Protein AF-A0A822BQU8-F1 (afdb_monomer)

Solvent-accessible surface area (backbone atoms only — not comparable to full-atom values): 13473 Å² total; per-residue (Å²): 109,63,62,55,40,41,50,34,53,50,46,46,37,58,70,79,43,44,83,54,56,36,72,43,77,54,95,92,43,79,42,63,48,21,32,39,31,40,60,54,36,53,53,53,41,74,72,36,85,85,46,84,43,67,66,59,39,37,19,29,51,27,34,34,38,76,72,55,33,25,42,37,77,83,69,83,54,77,70,50,81,36,100,43,52,28,31,52,64,76,40,84,87,48,83,87,72,79,72,52,73,66,57,44,54,56,28,58,72,44,42,63,62,38,50,54,53,32,63,68,46,4,60,61,37,38,42,56,60,54,39,70,47,57,66,90,73,56,50,72,68,50,35,51,54,40,31,63,52,49,68,72,36,66,70,46,60,90,54,51,70,68,56,44,52,58,42,39,64,66,65,79,69,86,85,76,97,56,88,88,70,78,90,77,54,68,65,38,78,29,85,57,70,48,70,34,84,72,64,71,49,77,39,61,35,91,98,68,46,76,78,48,73,47,41,60,51,36,67,48,53,55,67,16,53,77,67,76,31,51,27,88,86

pLDDT: mean 91.02, std 6.63, range [56.44, 98.0]

Radius of gyration: 21.51 Å; Cα contacts (8 Å, |Δi|>4): 318; chains: 1; bounding box: 55×40×56 Å

Foldseek 3Di:
DLLVLLVLLVLLCCVPPVVQQAWDADPNDIDHRKGFLQVQLVVLVVLDVVQPDSLLSLLLVLLSDVVVQKAFSVNPDRRDNGRTIMHGPPRRPDDPDNDDPVSSVVSSVCNVVSSVVSSVCSLVSLLLVLLVDDLVPHDPVSLVSQLVVLCVQPQCVPPDSVVSSVCSSVDHDDDDPDPPDDPDDFQAFLDDKDAAQADKDFDQDPPPGTPDIDGHSDIDSPVNVVVRHTHHD

Structure (mmCIF, N/CA/C/O backbone):
data_AF-A0A822BQU8-F1
#
_entry.id   AF-A0A822BQU8-F1
#
loop_
_atom_site.group_PDB
_atom_site.id
_atom_site.type_symbol
_atom_site.label_atom_id
_atom_site.label_alt_id
_atom_site.label_comp_id
_atom_site.label_asym_id
_atom_site.label_entity_id
_atom_site.label_seq_id
_atom_site.pdbx_PDB_ins_code
_atom_site.Cartn_x
_atom_site.Cartn_y
_atom_site.Cartn_z
_atom_site.occupancy
_atom_site.B_iso_or_equiv
_atom_site.auth_seq_id
_atom_site.auth_comp_id
_atom_site.auth_asym_id
_atom_site.auth_atom_id
_atom_site.pdbx_PDB_model_num
ATOM 1 N N . ARG A 1 1 ? -0.985 12.976 -5.223 1.00 81.94 1 ARG A N 1
ATOM 2 C CA . ARG A 1 1 ? 0.348 12.780 -4.598 1.00 81.94 1 ARG A CA 1
ATOM 3 C C . ARG A 1 1 ? 1.036 11.536 -5.157 1.00 81.94 1 ARG A C 1
ATOM 5 O O . ARG A 1 1 ? 2.075 11.699 -5.770 1.00 81.94 1 ARG A O 1
ATOM 12 N N . ILE A 1 2 ? 0.435 10.344 -5.074 1.00 92.31 2 ILE A N 1
ATOM 13 C CA . ILE A 1 2 ? 1.055 9.100 -5.584 1.00 92.31 2 ILE A CA 1
ATOM 14 C C . ILE A 1 2 ? 1.234 9.079 -7.111 1.00 92.31 2 ILE A C 1
ATOM 16 O O . ILE A 1 2 ? 2.295 8.710 -7.595 1.00 92.31 2 ILE A O 1
ATOM 20 N N . GLN A 1 3 ? 0.269 9.592 -7.877 1.00 93.06 3 GLN A N 1
ATOM 21 C CA . GLN A 1 3 ? 0.421 9.738 -9.335 1.00 93.06 3 GLN A CA 1
ATOM 22 C C . GLN A 1 3 ? 1.580 10.675 -9.729 1.00 93.06 3 GLN A C 1
ATOM 24 O O . GLN A 1 3 ? 2.310 10.413 -10.679 1.00 93.06 3 GLN A O 1
ATOM 29 N N . HIS A 1 4 ? 1.803 11.739 -8.949 1.00 94.31 4 HIS A N 1
ATOM 30 C CA . HIS A 1 4 ? 2.949 12.636 -9.136 1.00 94.31 4 HIS A CA 1
ATOM 31 C C . HIS A 1 4 ? 4.272 11.939 -8.802 1.00 94.31 4 HIS A C 1
ATOM 33 O O . HIS A 1 4 ? 5.230 12.041 -9.558 1.00 94.31 4 HIS A O 1
ATOM 39 N N . ALA A 1 5 ? 4.305 11.167 -7.711 1.00 95.75 5 ALA A N 1
ATOM 40 C CA . ALA A 1 5 ? 5.458 10.342 -7.361 1.00 95.75 5 ALA A CA 1
ATOM 41 C C . ALA A 1 5 ? 5.819 9.364 -8.492 1.00 95.75 5 ALA A C 1
ATOM 43 O O . ALA A 1 5 ? 6.984 9.266 -8.870 1.00 95.75 5 ALA A O 1
ATOM 44 N N . ALA A 1 6 ? 4.824 8.697 -9.083 1.00 95.50 6 ALA A N 1
ATOM 45 C CA . ALA A 1 6 ? 5.031 7.812 -10.225 1.00 95.50 6 ALA A CA 1
ATOM 46 C C . ALA A 1 6 ? 5.610 8.545 -11.439 1.00 95.50 6 ALA A C 1
ATOM 48 O O . ALA A 1 6 ? 6.539 8.037 -12.061 1.00 95.50 6 ALA A O 1
ATOM 49 N N . TYR A 1 7 ? 5.098 9.739 -11.750 1.00 94.81 7 TYR A N 1
ATOM 50 C CA . TYR A 1 7 ? 5.626 10.574 -12.828 1.00 94.81 7 TYR A CA 1
ATOM 51 C C . TYR A 1 7 ? 7.106 10.916 -12.611 1.00 94.81 7 TYR A C 1
ATOM 53 O O . TYR A 1 7 ? 7.922 10.663 -13.497 1.00 94.81 7 TYR A O 1
ATOM 61 N N . VAL A 1 8 ? 7.465 11.406 -11.419 1.00 96.44 8 VAL A N 1
ATOM 62 C CA . VAL A 1 8 ? 8.854 11.745 -11.067 1.00 96.44 8 VAL A CA 1
ATOM 63 C C . VAL A 1 8 ? 9.762 10.520 -11.182 1.00 96.44 8 VAL A C 1
ATOM 65 O O . VAL A 1 8 ? 10.777 10.573 -11.876 1.00 96.44 8 VAL A O 1
ATOM 68 N N . LEU A 1 9 ? 9.376 9.388 -10.580 1.00 96.19 9 LEU A N 1
ATOM 69 C CA . LEU A 1 9 ? 10.157 8.148 -10.649 1.00 96.19 9 LEU A CA 1
ATOM 70 C C . LEU A 1 9 ? 10.326 7.665 -12.090 1.00 96.19 9 LEU A C 1
ATOM 72 O O . LEU A 1 9 ? 11.439 7.342 -12.498 1.00 96.19 9 LEU A O 1
ATOM 76 N N . ARG A 1 10 ? 9.249 7.648 -12.881 1.00 95.12 10 ARG A N 1
ATOM 77 C CA . ARG A 1 10 ? 9.286 7.238 -14.289 1.00 95.12 10 ARG A CA 1
ATOM 78 C C . ARG A 1 10 ? 10.233 8.120 -15.101 1.00 95.12 10 ARG A C 1
ATOM 80 O O . ARG A 1 10 ? 11.044 7.595 -15.861 1.00 95.12 10 ARG A O 1
ATOM 87 N N . THR A 1 11 ? 10.156 9.438 -14.933 1.00 94.38 11 THR A N 1
ATOM 88 C CA . THR A 1 11 ? 11.035 10.401 -15.611 1.00 94.38 11 THR A CA 1
ATOM 89 C C . THR A 1 11 ? 12.498 10.191 -15.224 1.00 94.38 11 THR A C 1
ATOM 91 O O . THR A 1 11 ? 13.359 10.104 -16.103 1.00 94.38 11 THR A O 1
ATOM 94 N N . CYS A 1 12 ? 12.790 10.015 -13.932 1.00 95.38 12 CYS A N 1
ATOM 95 C CA . CYS A 1 12 ? 14.144 9.726 -13.461 1.00 95.38 12 CYS A CA 1
ATOM 96 C C . CYS A 1 12 ? 14.671 8.378 -13.976 1.00 95.38 12 CYS A C 1
ATOM 98 O O . CYS A 1 12 ? 15.837 8.302 -14.357 1.00 95.38 12 CYS A O 1
ATOM 100 N N . ILE A 1 13 ? 13.838 7.334 -14.048 1.00 95.19 13 ILE A N 1
ATOM 101 C CA . ILE A 1 13 ? 14.225 6.035 -14.623 1.00 95.19 13 ILE A CA 1
ATOM 102 C C . ILE A 1 13 ? 14.541 6.184 -16.114 1.00 95.19 13 ILE A C 1
ATOM 104 O O . ILE A 1 13 ? 15.595 5.733 -16.551 1.00 95.19 13 ILE A O 1
ATOM 108 N N . LEU A 1 14 ? 13.685 6.851 -16.895 1.00 92.69 14 LEU A N 1
ATOM 109 C CA . LEU A 1 14 ? 13.931 7.076 -18.327 1.00 92.69 14 LEU A CA 1
ATOM 110 C C . LEU A 1 14 ? 15.200 7.897 -18.596 1.00 92.69 14 LEU A C 1
ATOM 112 O O . LEU A 1 14 ? 15.832 7.710 -19.633 1.00 92.69 14 LEU A O 1
ATOM 116 N N . SER A 1 15 ? 15.568 8.799 -17.684 1.00 92.00 15 SER A N 1
ATOM 117 C CA . SER A 1 15 ? 16.781 9.614 -17.796 1.00 92.00 15 SER A CA 1
ATOM 118 C C . SER A 1 15 ? 18.043 8.854 -17.364 1.00 92.00 15 SER A C 1
ATOM 120 O O . SER A 1 15 ? 19.004 8.770 -18.128 1.00 92.00 15 SER A O 1
ATOM 122 N N . LYS A 1 16 ? 18.038 8.259 -16.163 1.00 92.62 16 LYS A N 1
ATOM 123 C CA . LYS A 1 16 ? 19.230 7.671 -15.524 1.00 92.62 16 LYS A CA 1
ATOM 124 C C . LYS A 1 16 ? 19.449 6.194 -15.848 1.00 92.62 16 LYS A C 1
ATOM 126 O O . LYS A 1 16 ? 20.576 5.712 -15.780 1.00 92.62 16 LYS A O 1
ATOM 131 N N . ALA A 1 17 ? 18.382 5.459 -16.150 1.00 94.06 17 ALA A N 1
ATOM 132 C CA . ALA A 1 17 ? 18.414 4.015 -16.373 1.00 94.06 17 ALA A CA 1
ATOM 133 C C . ALA A 1 17 ? 17.428 3.577 -17.480 1.00 94.06 17 ALA A C 1
ATOM 135 O O . ALA A 1 17 ? 16.571 2.717 -17.244 1.00 94.06 17 ALA A O 1
ATOM 136 N N . PRO A 1 18 ? 17.539 4.127 -18.708 1.00 91.06 18 PRO A N 1
ATOM 137 C CA . PRO A 1 18 ? 16.591 3.866 -19.794 1.00 91.06 18 PRO A CA 1
ATOM 138 C C . PRO A 1 18 ? 16.458 2.376 -20.139 1.00 91.06 18 PRO A C 1
ATOM 140 O O . PRO A 1 18 ? 15.397 1.932 -20.565 1.00 91.06 18 PRO A O 1
ATOM 143 N N . GLN A 1 19 ? 17.498 1.573 -19.898 1.00 91.50 19 GLN A N 1
ATOM 144 C CA . GLN A 1 19 ? 17.494 0.126 -20.125 1.00 91.50 19 GLN A CA 1
ATOM 145 C C . GLN A 1 19 ? 16.475 -0.649 -19.270 1.00 91.50 19 GLN A C 1
ATOM 147 O O . GLN A 1 19 ? 16.149 -1.792 -19.602 1.00 91.50 19 GLN A O 1
ATOM 152 N N . MET A 1 20 ? 15.990 -0.064 -18.169 1.00 94.31 20 MET A N 1
ATOM 153 C CA . MET A 1 20 ? 15.019 -0.712 -17.283 1.00 94.31 20 MET A CA 1
ATOM 154 C C . MET A 1 20 ? 13.627 -0.801 -17.909 1.00 94.31 20 MET A C 1
ATOM 156 O O . MET A 1 20 ? 12.923 -1.791 -17.685 1.00 94.31 20 MET A O 1
ATOM 160 N N . ILE A 1 21 ? 13.241 0.204 -18.701 1.00 93.06 21 ILE A N 1
ATOM 161 C CA . ILE A 1 21 ? 11.942 0.261 -19.370 1.00 93.06 21 ILE A CA 1
ATOM 162 C C . ILE A 1 21 ? 12.131 -0.205 -20.808 1.00 93.06 21 ILE A C 1
ATOM 164 O O . ILE A 1 21 ? 12.649 0.519 -21.655 1.00 93.06 21 ILE A O 1
ATOM 168 N N . ARG A 1 22 ? 11.728 -1.445 -21.086 1.00 90.50 22 ARG A N 1
ATOM 169 C CA . ARG A 1 22 ? 11.906 -2.052 -22.409 1.00 90.50 22 ARG A CA 1
ATOM 170 C C . ARG A 1 22 ? 10.896 -3.146 -22.699 1.00 90.50 22 ARG A C 1
ATOM 172 O O . ARG A 1 22 ? 10.287 -3.723 -21.793 1.00 90.50 22 ARG A O 1
ATOM 179 N N . ASP A 1 23 ? 10.778 -3.464 -23.979 1.00 90.56 23 ASP A N 1
ATOM 180 C CA . ASP A 1 23 ? 9.991 -4.592 -24.451 1.00 90.56 23 ASP A CA 1
ATOM 181 C C . ASP A 1 23 ? 10.669 -5.901 -24.040 1.00 90.56 23 ASP A C 1
ATOM 183 O O . ASP A 1 23 ? 11.855 -6.126 -24.298 1.00 90.56 23 ASP A O 1
ATOM 187 N N . ARG A 1 24 ? 9.911 -6.781 -23.387 1.00 90.56 24 ARG A N 1
ATOM 188 C CA . ARG A 1 24 ? 10.376 -8.110 -22.974 1.00 90.56 24 ARG A CA 1
ATOM 189 C C . ARG A 1 24 ? 9.475 -9.177 -23.585 1.00 90.56 24 ARG A C 1
ATOM 191 O O . ARG A 1 24 ? 8.255 -9.031 -23.621 1.00 90.56 24 ARG A O 1
ATOM 198 N N . LYS A 1 25 ? 10.070 -10.266 -24.077 1.00 87.62 25 LYS A N 1
ATOM 199 C CA . LYS A 1 25 ? 9.339 -11.422 -24.613 1.00 87.62 25 LYS A CA 1
ATOM 200 C C . LYS A 1 25 ? 9.379 -12.555 -23.596 1.00 87.62 25 LYS A C 1
ATOM 202 O O . LYS A 1 25 ? 10.461 -12.961 -23.184 1.00 87.62 25 LYS A O 1
ATOM 207 N N . TYR A 1 26 ? 8.217 -13.078 -23.224 1.00 86.44 26 TYR A N 1
ATOM 208 C CA . TYR A 1 26 ? 8.090 -14.186 -22.277 1.00 86.44 26 TYR A CA 1
ATOM 209 C C . TYR A 1 26 ? 6.942 -15.107 -22.693 1.00 86.44 26 TYR A C 1
ATOM 211 O O . TYR A 1 26 ? 5.897 -14.623 -23.113 1.00 86.44 26 TYR A O 1
ATOM 219 N N . HIS A 1 27 ? 7.162 -16.427 -22.667 1.00 81.00 27 HIS A N 1
ATOM 220 C CA . HIS A 1 27 ? 6.219 -17.441 -23.179 1.00 81.00 27 HIS A CA 1
ATOM 221 C C . HIS A 1 27 ? 5.530 -17.052 -24.502 1.00 81.00 27 HIS A C 1
ATOM 223 O O . HIS A 1 27 ? 4.315 -17.133 -24.635 1.00 81.00 27 HIS A O 1
ATOM 229 N N . LEU A 1 28 ? 6.317 -16.595 -25.486 1.00 81.50 28 LEU A N 1
ATOM 230 C CA . LEU A 1 28 ? 5.850 -16.150 -26.812 1.00 81.50 28 LEU A CA 1
ATOM 231 C C . LEU A 1 28 ? 4.956 -14.893 -26.823 1.00 81.50 28 LEU A C 1
ATOM 233 O O . LEU A 1 28 ? 4.661 -14.391 -27.906 1.00 81.50 28 LEU A O 1
ATOM 237 N N . LYS A 1 29 ? 4.613 -14.321 -25.664 1.00 85.38 29 LYS A N 1
ATOM 238 C CA . LYS A 1 29 ? 3.918 -13.038 -25.538 1.00 85.38 29 LYS A CA 1
ATOM 239 C C . LYS A 1 29 ? 4.929 -11.896 -25.442 1.00 85.38 29 LYS A C 1
ATOM 241 O O . LYS A 1 29 ? 5.949 -11.987 -24.756 1.00 85.38 29 LYS A O 1
ATOM 246 N N . MET A 1 30 ? 4.663 -10.818 -26.173 1.00 85.19 30 MET A N 1
ATOM 247 C CA . MET A 1 30 ? 5.443 -9.585 -26.097 1.00 85.19 30 MET A CA 1
ATOM 248 C C . MET A 1 30 ? 4.811 -8.658 -25.061 1.00 85.19 30 MET A C 1
ATOM 250 O O . MET A 1 30 ? 3.627 -8.338 -25.147 1.00 85.19 30 MET A O 1
ATOM 254 N N . HIS A 1 31 ? 5.608 -8.224 -24.092 1.00 86.62 31 HIS A N 1
ATOM 255 C CA . HIS A 1 31 ? 5.223 -7.283 -23.051 1.00 86.62 31 HIS A CA 1
ATOM 256 C C . HIS A 1 31 ? 5.960 -5.969 -23.290 1.00 86.62 31 HIS A C 1
ATOM 258 O O . HIS A 1 31 ? 7.167 -5.878 -23.067 1.00 86.62 31 HIS A O 1
ATOM 264 N N . ARG A 1 32 ? 5.231 -4.965 -23.783 1.00 88.06 32 ARG A N 1
ATOM 265 C CA . ARG A 1 32 ? 5.804 -3.661 -24.128 1.00 88.06 32 ARG A CA 1
ATOM 266 C C . ARG A 1 32 ? 6.056 -2.783 -22.908 1.00 88.06 32 ARG A C 1
ATOM 268 O O . ARG A 1 32 ? 5.275 -2.858 -21.947 1.00 88.06 32 ARG A O 1
ATOM 275 N N . SER A 1 33 ? 7.117 -1.975 -22.990 1.00 89.06 33 SER A N 1
ATOM 276 C CA . SER A 1 33 ? 7.461 -0.898 -22.045 1.00 89.06 33 SER A CA 1
ATOM 277 C C . SER A 1 33 ? 7.377 -1.314 -20.573 1.00 89.06 33 SER A C 1
ATOM 279 O O . SER A 1 33 ? 6.834 -0.595 -19.740 1.00 89.06 33 SER A O 1
ATOM 281 N N . CYS A 1 34 ? 7.847 -2.517 -20.248 1.00 93.00 34 CYS A N 1
ATOM 282 C CA . CYS A 1 34 ? 7.741 -3.048 -18.892 1.00 93.00 34 CYS A CA 1
ATOM 283 C C . CYS A 1 34 ? 9.018 -2.792 -18.086 1.00 93.00 34 CYS A C 1
ATOM 285 O O . CYS A 1 34 ? 10.050 -2.417 -18.643 1.00 93.00 34 CYS A O 1
ATOM 287 N N . LEU A 1 35 ? 8.952 -3.041 -16.784 1.00 95.75 35 LEU A N 1
ATOM 288 C CA . LEU A 1 35 ? 10.052 -3.090 -15.824 1.00 95.75 35 LEU A CA 1
ATOM 289 C C . LEU A 1 35 ? 10.035 -4.443 -15.112 1.00 95.75 35 LEU A C 1
ATOM 291 O O . LEU A 1 35 ? 9.001 -5.111 -15.086 1.00 95.75 35 LEU A O 1
ATOM 295 N N . VAL A 1 36 ? 11.160 -4.848 -14.526 1.00 97.06 36 VAL A N 1
ATOM 296 C CA . VAL A 1 36 ? 11.243 -6.059 -13.696 1.00 97.06 36 VAL A CA 1
ATOM 297 C C . VAL A 1 36 ? 11.204 -5.666 -12.223 1.00 97.06 36 VAL A C 1
ATOM 299 O O . VAL A 1 36 ? 11.950 -4.781 -11.817 1.00 97.06 36 VAL A O 1
ATOM 302 N N . GLY A 1 37 ? 10.384 -6.345 -11.418 1.00 97.38 37 GLY A N 1
ATOM 303 C CA . GLY A 1 37 ? 10.207 -6.033 -9.992 1.00 97.38 37 GLY A CA 1
ATOM 304 C C . GLY A 1 37 ? 11.517 -5.942 -9.208 1.00 97.38 37 GLY A C 1
ATOM 305 O O . GLY A 1 37 ? 11.736 -4.964 -8.499 1.00 97.38 37 GLY A O 1
ATOM 306 N N . SER A 1 38 ? 12.424 -6.904 -9.391 1.00 97.69 38 SER A N 1
ATOM 307 C CA . SER A 1 38 ? 13.731 -6.871 -8.722 1.00 97.69 38 SER A CA 1
ATOM 308 C C . SER A 1 38 ? 14.628 -5.71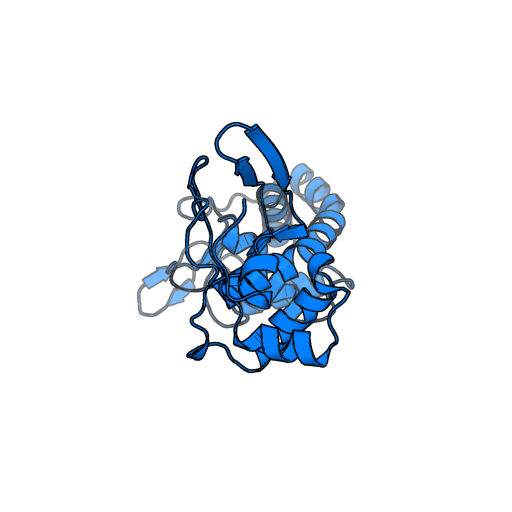8 -9.180 1.00 97.69 38 SER A C 1
ATOM 310 O O . SER A 1 38 ? 15.265 -5.081 -8.349 1.00 97.69 38 SER A O 1
ATOM 312 N N . GLU A 1 39 ? 14.614 -5.384 -10.476 1.00 97.94 39 GLU A N 1
ATOM 313 C CA . GLU A 1 39 ? 15.357 -4.233 -11.016 1.00 97.94 39 GLU A CA 1
ATOM 314 C C . GLU A 1 39 ? 14.795 -2.906 -10.468 1.00 97.94 39 GLU A C 1
ATOM 316 O O . GLU A 1 39 ? 15.548 -1.972 -10.200 1.00 97.94 39 GLU A O 1
ATOM 321 N N . MET A 1 40 ? 13.473 -2.812 -10.276 1.00 97.75 40 MET A N 1
ATOM 322 C CA . MET A 1 40 ? 12.817 -1.638 -9.682 1.00 97.75 40 MET A CA 1
ATOM 323 C C . MET A 1 40 ? 13.212 -1.440 -8.215 1.00 97.75 40 MET A C 1
ATOM 325 O O . MET A 1 40 ? 13.442 -0.308 -7.786 1.00 97.75 40 MET A O 1
ATOM 329 N N . VAL A 1 41 ? 13.301 -2.531 -7.449 1.00 98.00 41 VAL A N 1
ATOM 330 C CA . VAL A 1 41 ? 13.789 -2.514 -6.061 1.00 98.00 41 VAL A CA 1
ATOM 331 C C . VAL A 1 41 ? 15.247 -2.073 -6.015 1.00 98.00 41 VAL A C 1
ATOM 333 O O . VAL A 1 41 ? 15.575 -1.151 -5.269 1.00 98.00 41 VAL A O 1
ATOM 336 N N . ASP A 1 42 ? 16.098 -2.673 -6.852 1.00 97.19 42 ASP A N 1
ATOM 337 C CA . ASP A 1 42 ? 17.515 -2.317 -6.940 1.00 97.19 42 ASP A CA 1
ATOM 338 C C . ASP A 1 42 ? 17.677 -0.829 -7.233 1.00 97.19 42 ASP A C 1
ATOM 340 O O . ASP A 1 42 ? 18.383 -0.124 -6.515 1.00 97.19 42 ASP A O 1
ATOM 344 N N . TRP A 1 43 ? 16.995 -0.326 -8.261 1.00 97.31 43 TRP A N 1
ATOM 345 C CA . TRP A 1 43 ? 17.114 1.068 -8.666 1.00 97.31 43 TRP A CA 1
ATOM 346 C C . TRP A 1 43 ? 16.721 2.036 -7.549 1.00 97.31 43 TRP A C 1
ATOM 348 O O . TRP A 1 43 ? 17.451 2.998 -7.312 1.00 97.31 43 TRP A O 1
ATOM 358 N N . LEU A 1 44 ? 15.617 1.763 -6.843 1.00 96.88 44 LEU A N 1
ATOM 359 C CA . LEU A 1 44 ? 15.107 2.625 -5.775 1.00 96.88 44 LEU A CA 1
ATOM 360 C C . LEU A 1 44 ? 16.077 2.709 -4.588 1.00 96.88 44 LEU A C 1
ATOM 362 O O . LEU A 1 44 ? 16.318 3.805 -4.085 1.00 96.88 44 LEU A O 1
ATOM 366 N N . ILE A 1 45 ? 16.685 1.583 -4.197 1.00 96.25 45 ILE A N 1
ATOM 367 C CA . ILE A 1 45 ? 17.714 1.539 -3.142 1.00 96.25 45 ILE A CA 1
ATOM 368 C C . ILE A 1 45 ? 18.942 2.366 -3.540 1.00 96.25 45 ILE A C 1
ATOM 370 O O . ILE A 1 45 ? 19.489 3.103 -2.726 1.00 96.25 45 ILE A O 1
ATOM 374 N N . HIS A 1 46 ? 19.360 2.298 -4.806 1.00 95.06 46 HIS A N 1
ATOM 375 C CA . HIS A 1 46 ? 20.502 3.080 -5.285 1.00 95.06 46 HIS A CA 1
ATOM 376 C C . HIS A 1 46 ? 20.209 4.585 -5.401 1.00 95.06 46 HIS A C 1
ATOM 378 O O . HIS A 1 46 ? 21.155 5.370 -5.438 1.00 95.06 46 HIS A O 1
ATOM 384 N N . GLN A 1 47 ? 18.940 5.010 -5.474 1.00 92.88 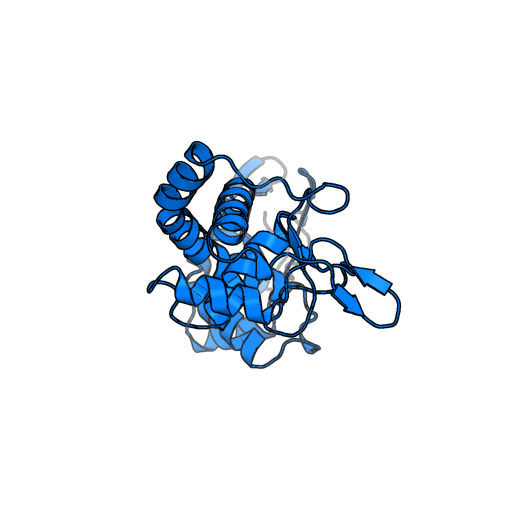47 GLN A N 1
ATOM 385 C CA . GLN A 1 47 ? 18.604 6.435 -5.601 1.00 92.88 47 GLN A CA 1
ATOM 386 C C . GLN A 1 47 ? 18.718 7.209 -4.289 1.00 92.88 47 GLN A C 1
ATOM 388 O O . GLN A 1 47 ? 18.930 8.420 -4.325 1.00 92.88 47 GLN A O 1
ATOM 393 N N . SER A 1 48 ? 18.527 6.556 -3.141 1.00 90.81 48 SER A N 1
ATOM 394 C CA . SER A 1 48 ? 18.485 7.258 -1.861 1.00 90.81 48 SER A CA 1
ATOM 395 C C . SER A 1 48 ? 18.940 6.380 -0.699 1.00 90.81 48 SER A C 1
ATOM 397 O O . SER A 1 48 ? 18.422 5.276 -0.535 1.00 90.81 48 SER A O 1
ATOM 399 N N . PRO A 1 49 ? 19.817 6.895 0.185 1.00 89.44 49 PRO A N 1
ATOM 400 C CA . PRO A 1 49 ? 20.267 6.167 1.369 1.00 89.44 49 PRO A CA 1
ATOM 401 C C . PRO A 1 49 ? 19.160 5.961 2.417 1.00 89.44 49 PRO A C 1
ATOM 403 O O . PRO A 1 49 ? 19.364 5.203 3.357 1.00 89.44 49 PRO A O 1
ATOM 406 N N . ILE A 1 50 ? 18.001 6.618 2.270 1.00 89.75 50 ILE A N 1
ATOM 407 C CA . ILE A 1 50 ? 16.835 6.475 3.164 1.00 89.75 50 ILE A CA 1
ATOM 408 C C . ILE A 1 50 ? 16.172 5.094 3.016 1.00 89.75 50 ILE A C 1
ATOM 410 O O . ILE A 1 50 ? 15.441 4.651 3.906 1.00 89.75 50 ILE A O 1
ATOM 414 N N . VAL A 1 51 ? 16.389 4.420 1.884 1.00 92.38 51 VAL A N 1
ATOM 415 C CA . VAL A 1 51 ? 15.833 3.092 1.622 1.00 92.38 51 VAL A CA 1
ATOM 416 C C . VAL A 1 51 ? 16.829 2.048 2.120 1.00 92.38 51 VAL A C 1
ATOM 418 O O . VAL A 1 51 ? 17.771 1.674 1.426 1.00 92.38 51 VAL A O 1
ATOM 421 N N . HIS A 1 52 ? 16.631 1.588 3.353 1.00 90.50 52 HIS A N 1
ATOM 422 C CA . HIS A 1 52 ? 17.596 0.748 4.068 1.00 90.50 52 HIS A CA 1
ATOM 423 C C . HIS A 1 52 ? 17.450 -0.748 3.760 1.00 90.50 52 HIS A C 1
ATOM 425 O O . HIS A 1 52 ? 18.320 -1.542 4.119 1.00 90.50 52 HIS A O 1
ATOM 431 N N . SER A 1 53 ? 16.344 -1.167 3.134 1.00 95.00 53 SER A N 1
ATOM 432 C CA . SER A 1 53 ? 16.081 -2.577 2.843 1.00 95.00 53 SER A CA 1
ATOM 433 C C . SER A 1 53 ? 15.266 -2.788 1.566 1.00 95.00 53 SER A C 1
ATOM 435 O O . SER A 1 53 ? 14.518 -1.921 1.112 1.00 95.00 53 SER A O 1
ATOM 437 N N . ARG A 1 54 ? 15.373 -4.000 1.007 1.00 96.44 54 ARG A N 1
ATOM 438 C CA . ARG A 1 54 ? 14.550 -4.443 -0.129 1.00 96.44 54 ARG A CA 1
ATOM 439 C C . ARG A 1 54 ? 13.067 -4.516 0.226 1.00 96.44 54 ARG A C 1
ATOM 441 O O . ARG A 1 54 ? 12.243 -4.169 -0.608 1.00 96.44 54 ARG A O 1
ATOM 448 N N . SER A 1 55 ? 12.738 -4.902 1.464 1.00 94.00 55 SER A N 1
ATOM 449 C CA . SER A 1 55 ? 11.357 -4.914 1.969 1.00 94.00 55 SER A CA 1
ATOM 450 C C . SER A 1 55 ? 10.743 -3.519 1.927 1.00 94.00 55 SER A C 1
ATOM 452 O O . SER A 1 55 ? 9.685 -3.333 1.344 1.00 94.00 55 SER A O 1
ATOM 454 N N . GLN A 1 56 ? 11.463 -2.516 2.432 1.00 95.00 56 GLN A N 1
ATOM 455 C CA . GLN A 1 56 ? 10.988 -1.133 2.418 1.00 95.00 56 GLN A CA 1
ATOM 456 C C . GLN A 1 56 ? 10.733 -0.641 0.985 1.00 95.00 56 GLN A C 1
ATOM 458 O O . GLN A 1 56 ? 9.721 -0.002 0.710 1.00 95.00 56 GLN A O 1
ATOM 463 N N . ALA A 1 57 ? 11.618 -0.979 0.042 1.00 97.31 57 ALA A N 1
ATOM 464 C CA . ALA A 1 57 ? 11.410 -0.667 -1.370 1.00 97.31 57 ALA A CA 1
ATOM 465 C C . ALA A 1 57 ? 10.169 -1.374 -1.951 1.00 97.31 57 ALA A C 1
ATOM 467 O O . ALA A 1 57 ? 9.432 -0.772 -2.732 1.00 97.31 57 ALA A O 1
ATOM 468 N N . VAL A 1 58 ? 9.919 -2.633 -1.574 1.00 97.06 58 VAL A N 1
ATOM 469 C CA . VAL A 1 58 ? 8.709 -3.380 -1.959 1.00 97.06 58 VAL A CA 1
ATOM 470 C C . VAL A 1 58 ? 7.453 -2.669 -1.459 1.00 97.06 58 VAL A C 1
ATOM 472 O O . VAL A 1 58 ? 6.527 -2.492 -2.248 1.00 97.06 58 VAL A O 1
ATOM 475 N N . ASP A 1 59 ? 7.441 -2.197 -0.213 1.00 96.00 59 ASP A N 1
ATOM 476 C CA . ASP A 1 59 ? 6.313 -1.466 0.380 1.00 96.00 59 ASP A CA 1
ATOM 477 C C . ASP A 1 59 ? 6.022 -0.165 -0.386 1.00 96.00 59 ASP A C 1
ATOM 479 O O . ASP A 1 59 ? 4.880 0.140 -0.740 1.00 96.00 59 ASP A O 1
ATOM 483 N N . MET A 1 60 ? 7.075 0.580 -0.728 1.00 97.25 60 MET A N 1
ATOM 484 C CA . MET A 1 60 ? 6.980 1.814 -1.514 1.00 97.25 60 MET A CA 1
ATOM 485 C C . MET A 1 60 ? 6.405 1.569 -2.917 1.00 97.25 60 MET A C 1
ATOM 487 O O . MET A 1 60 ? 5.547 2.320 -3.386 1.00 97.25 60 MET A O 1
ATOM 491 N N . TRP A 1 61 ? 6.847 0.508 -3.596 1.00 97.69 61 TRP A N 1
ATOM 492 C CA . TRP A 1 61 ? 6.299 0.124 -4.898 1.00 97.69 61 TRP A CA 1
ATOM 493 C C . TRP A 1 61 ? 4.874 -0.428 -4.791 1.00 97.69 61 TRP A C 1
ATOM 495 O O . TRP A 1 61 ? 4.050 -0.173 -5.672 1.00 97.69 61 TRP A O 1
ATOM 505 N N . GLN A 1 62 ? 4.547 -1.121 -3.699 1.00 96.94 62 GLN A N 1
ATOM 506 C CA . GLN A 1 62 ? 3.195 -1.591 -3.412 1.00 96.94 62 GLN A CA 1
ATOM 507 C C . GLN A 1 62 ? 2.212 -0.420 -3.260 1.00 96.94 62 GLN A C 1
ATOM 509 O O . GLN A 1 62 ? 1.092 -0.513 -3.764 1.00 96.94 62 GLN A O 1
ATOM 514 N N . ALA A 1 63 ? 2.630 0.705 -2.668 1.00 96.38 63 ALA A N 1
ATOM 515 C CA . ALA A 1 63 ? 1.814 1.922 -2.601 1.00 96.38 63 ALA A CA 1
ATOM 516 C C . ALA A 1 63 ? 1.488 2.500 -3.990 1.00 96.38 63 ALA A C 1
ATOM 518 O O . ALA A 1 63 ? 0.359 2.918 -4.249 1.00 96.38 63 ALA A O 1
ATOM 519 N N . LEU A 1 64 ? 2.451 2.487 -4.917 1.00 97.06 64 LEU A N 1
ATOM 520 C CA . LEU A 1 64 ? 2.230 2.922 -6.304 1.00 97.06 64 LEU A CA 1
ATOM 521 C C . LEU A 1 64 ? 1.300 1.967 -7.065 1.00 97.06 64 LEU A C 1
ATOM 523 O O . LEU A 1 64 ? 0.512 2.418 -7.900 1.00 97.06 64 LEU A O 1
ATOM 527 N N . LEU A 1 65 ? 1.390 0.664 -6.784 1.00 95.94 65 LEU A N 1
ATOM 528 C CA . LEU A 1 65 ? 0.551 -0.361 -7.405 1.00 95.94 65 LEU A CA 1
ATOM 529 C C . LEU A 1 65 ? -0.899 -0.278 -6.921 1.00 95.94 65 LEU A C 1
ATOM 531 O O . LEU A 1 65 ? -1.815 -0.345 -7.736 1.00 95.94 65 LEU A O 1
ATOM 535 N N . GLU A 1 66 ? -1.115 -0.104 -5.614 1.00 92.69 66 GLU A N 1
ATOM 536 C CA . GLU A 1 66 ? -2.456 0.021 -5.024 1.00 92.69 66 GLU A CA 1
ATOM 537 C C . GLU A 1 66 ? -3.234 1.213 -5.604 1.00 92.69 66 GLU A C 1
ATOM 539 O O . GLU A 1 66 ? -4.427 1.100 -5.876 1.00 92.69 66 GLU A O 1
ATOM 544 N N . GLU A 1 67 ? -2.554 2.331 -5.855 1.00 92.31 67 GLU A N 1
ATOM 545 C CA . GLU A 1 67 ? -3.149 3.551 -6.418 1.00 92.31 67 GLU A CA 1
ATOM 546 C C . GLU A 1 67 ? -3.221 3.540 -7.959 1.00 92.31 67 GLU A C 1
ATOM 548 O O . GLU A 1 67 ? -3.565 4.550 -8.581 1.00 92.31 67 GLU A O 1
ATOM 553 N N . GLY A 1 68 ? -2.866 2.417 -8.595 1.00 92.81 68 GLY A N 1
ATOM 554 C CA . GLY A 1 68 ? -2.930 2.227 -10.047 1.00 92.81 68 GLY A CA 1
ATOM 555 C C . GLY A 1 68 ? -1.916 3.049 -10.846 1.00 92.81 68 GLY A C 1
ATOM 556 O O . GLY A 1 68 ? -2.070 3.197 -12.057 1.00 92.81 68 GLY A O 1
ATOM 557 N N . ALA A 1 69 ? -0.892 3.606 -10.196 1.00 95.12 69 ALA A N 1
ATOM 558 C CA . ALA A 1 69 ? 0.168 4.364 -10.862 1.00 95.12 69 ALA A CA 1
ATOM 559 C C . ALA A 1 69 ? 1.186 3.440 -11.558 1.00 95.12 69 ALA A C 1
ATOM 561 O O . ALA A 1 69 ? 1.803 3.802 -12.564 1.00 95.12 69 ALA A O 1
ATOM 562 N N . ILE A 1 70 ? 1.320 2.216 -11.042 1.00 95.62 70 ILE A N 1
ATOM 563 C CA . ILE A 1 70 ? 1.921 1.085 -11.748 1.00 95.62 70 ILE A CA 1
ATOM 564 C C . ILE A 1 70 ? 0.956 -0.102 -11.740 1.00 95.62 70 ILE A C 1
ATOM 566 O O . ILE A 1 70 ? 0.093 -0.210 -10.872 1.00 95.62 70 ILE A O 1
ATOM 570 N N . SER A 1 71 ? 1.125 -1.025 -12.677 1.00 94.81 71 SER A N 1
ATOM 571 C CA . SER A 1 71 ? 0.359 -2.267 -12.735 1.00 94.81 71 SER A CA 1
ATOM 572 C C . SER A 1 71 ? 1.272 -3.456 -13.007 1.00 94.81 71 SER A C 1
ATOM 574 O O . SER A 1 71 ? 2.253 -3.358 -13.748 1.00 94.81 71 SER A O 1
ATOM 576 N N . HIS A 1 72 ? 0.957 -4.605 -12.407 1.00 94.38 72 HIS A N 1
ATOM 577 C CA . HIS A 1 72 ? 1.517 -5.871 -12.868 1.00 94.38 72 HIS A CA 1
ATOM 578 C C . HIS A 1 72 ? 0.948 -6.182 -14.256 1.00 94.38 72 HIS A C 1
ATOM 580 O O . HIS A 1 72 ? -0.251 -6.023 -14.483 1.00 94.38 72 HIS A O 1
ATOM 586 N N . VAL A 1 73 ? 1.775 -6.667 -15.181 1.00 90.12 73 VAL A N 1
ATOM 587 C CA . VAL A 1 73 ? 1.368 -6.826 -16.588 1.00 90.12 73 VAL A CA 1
ATOM 588 C C . VAL A 1 73 ? 0.256 -7.875 -16.787 1.00 90.12 73 VAL A C 1
ATOM 590 O O . VAL A 1 73 ? -0.455 -7.812 -17.790 1.00 90.12 73 VAL A O 1
ATOM 593 N N . SER A 1 74 ? 0.061 -8.816 -15.851 1.00 85.44 74 SER A N 1
ATOM 594 C CA . SER A 1 74 ? -1.121 -9.704 -15.832 1.00 85.44 74 SER A CA 1
ATOM 595 C C . SER A 1 74 ? -2.249 -9.246 -14.900 1.00 85.44 74 SER A C 1
ATOM 597 O O . SER A 1 74 ? -3.301 -9.864 -14.899 1.00 85.44 74 SER A O 1
ATOM 599 N N . GLN A 1 75 ? -2.043 -8.189 -14.105 1.00 83.38 75 GLN A N 1
ATOM 600 C CA . GLN A 1 75 ? -2.959 -7.705 -13.055 1.00 83.38 75 GLN A CA 1
ATOM 601 C C . GLN A 1 75 ? -3.274 -8.710 -11.925 1.00 83.38 75 GLN A C 1
ATOM 603 O O . GLN A 1 75 ? -4.136 -8.459 -11.094 1.00 83.38 75 GLN A O 1
ATOM 608 N N . GLU A 1 76 ? -2.548 -9.827 -11.839 1.00 82.00 76 GLU A N 1
ATOM 609 C CA . GLU A 1 76 ? -2.820 -10.894 -10.856 1.00 82.00 76 GLU A CA 1
ATOM 610 C C . GLU A 1 76 ? -2.005 -10.782 -9.563 1.00 82.00 76 GLU A C 1
ATOM 612 O O . GLU A 1 76 ? -2.153 -11.598 -8.648 1.00 82.00 76 GLU A O 1
ATOM 617 N N . HIS A 1 77 ? -1.068 -9.840 -9.493 1.00 84.88 77 HIS A N 1
ATOM 618 C CA . HIS A 1 77 ? -0.071 -9.816 -8.433 1.00 84.88 77 HIS A CA 1
ATOM 619 C C . HIS A 1 77 ? 0.056 -8.440 -7.799 1.00 84.88 77 HIS A C 1
ATOM 621 O O . HIS A 1 77 ? 0.171 -7.424 -8.482 1.00 84.88 77 HIS A O 1
ATOM 627 N N . TYR A 1 78 ? 0.124 -8.459 -6.471 1.00 91.88 78 TYR A N 1
ATOM 628 C CA . TYR A 1 78 ? 0.760 -7.413 -5.687 1.00 91.88 78 TYR A CA 1
ATOM 629 C C . TYR A 1 78 ? 2.245 -7.294 -6.040 1.00 91.88 78 TYR A C 1
ATOM 631 O O . TYR A 1 78 ? 2.822 -8.197 -6.660 1.00 91.88 78 TYR A O 1
ATOM 639 N N . PHE A 1 79 ? 2.869 -6.195 -5.631 1.00 96.56 79 PHE A N 1
ATOM 640 C CA . PHE A 1 79 ? 4.270 -5.959 -5.921 1.00 96.56 79 PHE A CA 1
ATOM 641 C C . PHE A 1 79 ? 5.149 -7.000 -5.222 1.00 96.56 79 PHE A C 1
ATOM 643 O O . PHE A 1 79 ? 4.965 -7.344 -4.056 1.00 96.56 79 PHE A O 1
ATOM 650 N N . LYS A 1 80 ? 6.109 -7.536 -5.971 1.00 95.06 80 LYS A N 1
ATOM 651 C CA . LYS A 1 80 ? 7.061 -8.547 -5.518 1.00 95.06 80 LYS A CA 1
ATOM 652 C C . LYS A 1 80 ? 8.428 -8.244 -6.100 1.00 95.06 80 LYS A C 1
ATOM 654 O O . LYS A 1 80 ? 8.564 -8.066 -7.314 1.00 95.06 80 LYS A O 1
ATOM 659 N N . ASP A 1 81 ? 9.430 -8.324 -5.237 1.00 96.94 81 ASP A N 1
ATOM 660 C CA . ASP A 1 81 ? 10.850 -8.337 -5.576 1.00 96.94 81 ASP A CA 1
ATOM 661 C C . ASP A 1 81 ? 11.246 -9.668 -6.239 1.00 96.94 81 ASP A C 1
ATOM 663 O O . ASP A 1 81 ? 11.837 -10.563 -5.636 1.00 96.94 81 ASP A O 1
ATOM 667 N N . LYS A 1 82 ? 10.782 -9.859 -7.474 1.00 96.19 82 LYS A N 1
ATOM 668 C CA . LYS A 1 82 ? 10.990 -11.063 -8.285 1.00 96.19 82 LYS A CA 1
ATOM 669 C C . LYS A 1 82 ? 11.113 -10.686 -9.756 1.00 96.19 82 LYS A C 1
ATOM 671 O O . LYS A 1 82 ? 10.856 -9.547 -10.153 1.00 96.19 82 LYS A O 1
ATOM 676 N N . TYR A 1 83 ? 11.427 -11.683 -10.581 1.00 95.31 83 TYR A N 1
ATOM 677 C CA . TYR A 1 83 ? 11.384 -11.574 -12.036 1.00 95.31 83 TYR A CA 1
ATOM 678 C C . TYR A 1 83 ? 9.934 -11.560 -12.562 1.00 95.31 83 TYR A C 1
ATOM 680 O O . TYR A 1 83 ? 9.478 -12.489 -13.223 1.00 95.31 83 TYR A O 1
ATOM 688 N N . LEU A 1 84 ? 9.188 -10.516 -12.200 1.00 95.25 84 LEU A N 1
ATOM 689 C CA . LEU A 1 84 ? 7.822 -10.234 -12.641 1.00 95.25 84 LEU A CA 1
ATOM 690 C C . LEU A 1 84 ? 7.781 -8.881 -13.338 1.00 95.25 84 LEU A C 1
ATOM 692 O O . LEU A 1 84 ? 8.576 -7.995 -13.015 1.00 95.25 84 LEU A O 1
ATOM 696 N N . PHE A 1 85 ? 6.862 -8.729 -14.289 1.00 95.38 85 PHE A N 1
ATOM 697 C CA . PHE A 1 85 ? 6.798 -7.533 -15.117 1.00 95.38 85 PHE A CA 1
ATOM 698 C C . PHE A 1 85 ? 5.759 -6.545 -14.607 1.00 95.38 85 PHE A C 1
ATOM 700 O O . PHE A 1 85 ? 4.593 -6.892 -14.413 1.00 95.38 85 PHE A O 1
ATOM 707 N N . TYR A 1 86 ? 6.183 -5.295 -14.480 1.00 95.94 86 TYR A N 1
ATOM 708 C CA . TYR A 1 86 ? 5.342 -4.165 -14.106 1.00 95.94 86 TYR A CA 1
ATOM 709 C C . TYR A 1 86 ? 5.405 -3.085 -15.178 1.00 95.94 86 TYR A C 1
ATOM 711 O O . TYR A 1 86 ? 6.301 -3.086 -16.023 1.00 95.94 86 TYR A O 1
ATOM 719 N N . ARG A 1 87 ? 4.449 -2.166 -15.164 1.00 94.75 87 ARG A N 1
ATOM 720 C CA . ARG A 1 87 ? 4.368 -1.060 -16.117 1.00 94.75 87 ARG A CA 1
ATOM 721 C C . ARG A 1 87 ? 3.824 0.184 -15.427 1.00 94.75 87 ARG A C 1
ATOM 723 O O . ARG A 1 87 ? 2.942 0.063 -14.584 1.00 94.75 87 ARG A O 1
ATOM 730 N N . PHE A 1 88 ? 4.320 1.364 -15.794 1.00 94.44 88 PHE A N 1
ATOM 731 C CA . PHE A 1 88 ? 3.706 2.625 -15.380 1.00 94.44 88 PHE A CA 1
ATOM 732 C C . PHE A 1 88 ? 2.394 2.879 -16.127 1.00 94.44 88 PHE A C 1
ATOM 734 O O . PHE A 1 88 ? 2.257 2.571 -17.316 1.00 94.44 88 PHE A O 1
ATOM 741 N N . SER A 1 89 ? 1.427 3.486 -15.442 1.00 89.50 89 SER A N 1
ATOM 742 C CA . SER A 1 89 ? 0.174 3.909 -16.063 1.00 89.50 89 SER A CA 1
ATOM 743 C C . SER A 1 89 ? 0.450 4.876 -17.220 1.00 89.50 89 SER A C 1
ATOM 745 O O . SER A 1 89 ? 1.125 5.888 -17.038 1.00 89.50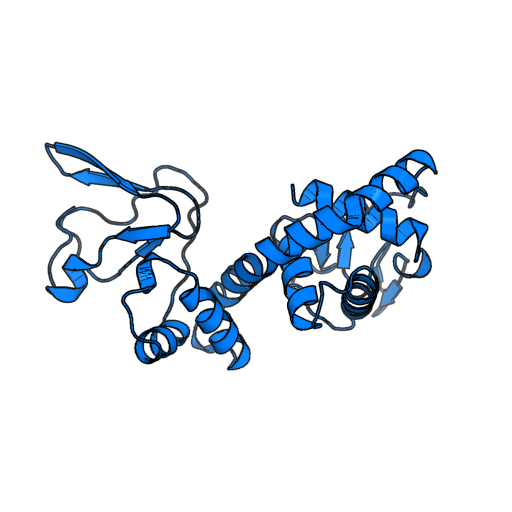 89 SER A O 1
ATOM 747 N N . GLY A 1 90 ? -0.082 4.574 -18.406 1.00 82.88 90 GLY A N 1
ATOM 748 C CA . GLY A 1 90 ? 0.094 5.393 -19.611 1.00 82.88 90 GLY A CA 1
ATOM 749 C C . GLY A 1 90 ? 1.152 4.891 -20.600 1.00 82.88 90 GLY A C 1
ATOM 750 O O . GLY A 1 90 ? 1.160 5.365 -21.734 1.00 82.88 90 GLY A O 1
ATOM 751 N N . ASP A 1 91 ? 1.970 3.899 -20.233 1.00 85.06 91 ASP A N 1
ATOM 752 C CA . ASP A 1 91 ? 2.988 3.314 -21.127 1.00 85.06 91 ASP A CA 1
ATOM 753 C C . ASP A 1 91 ? 2.464 2.176 -22.019 1.00 85.06 91 ASP A C 1
ATOM 755 O O . ASP A 1 91 ? 3.218 1.637 -22.827 1.00 85.06 91 ASP A O 1
ATOM 759 N N . GLU A 1 92 ? 1.191 1.786 -21.884 1.00 68.81 92 GLU A N 1
ATOM 760 C CA . GLU A 1 92 ? 0.633 0.589 -22.539 1.00 68.81 92 GLU A CA 1
ATOM 761 C C . GLU A 1 92 ? 0.655 0.674 -24.071 1.00 68.81 92 GLU A C 1
ATOM 763 O O . GLU A 1 92 ? 1.005 -0.305 -24.728 1.00 68.81 92 GLU A O 1
ATOM 768 N N . ASP A 1 93 ? 0.372 1.863 -24.613 1.00 63.81 93 ASP A N 1
ATOM 769 C CA . ASP A 1 93 ? 0.198 2.103 -26.053 1.00 63.81 93 ASP A CA 1
ATOM 770 C C . ASP A 1 93 ? 0.999 3.307 -26.569 1.00 63.81 93 ASP A C 1
ATOM 772 O O . ASP A 1 93 ? 0.746 3.825 -27.659 1.00 63.81 93 ASP A O 1
ATOM 776 N N . ARG A 1 94 ? 1.968 3.792 -25.786 1.00 66.69 94 ARG A N 1
ATOM 777 C CA . ARG A 1 94 ? 2.740 4.988 -26.132 1.00 66.69 94 ARG A CA 1
ATOM 778 C C . ARG A 1 94 ? 4.167 4.639 -26.507 1.00 66.69 94 ARG A C 1
ATOM 780 O O . ARG A 1 94 ? 4.841 3.870 -25.826 1.00 66.69 94 ARG A O 1
ATOM 787 N N . THR A 1 95 ? 4.654 5.279 -27.564 1.00 71.25 95 THR A N 1
ATOM 788 C CA . THR A 1 95 ? 6.089 5.421 -27.792 1.00 71.25 95 THR A CA 1
ATOM 789 C C . THR A 1 95 ? 6.683 6.096 -26.562 1.00 71.25 95 THR A C 1
ATOM 791 O O . THR A 1 95 ? 6.193 7.142 -26.133 1.00 71.25 95 THR A O 1
ATOM 794 N N . LEU A 1 96 ? 7.714 5.497 -25.970 1.00 78.38 96 LEU A N 1
ATOM 795 C CA . LEU A 1 96 ? 8.403 6.087 -24.828 1.00 78.38 96 LEU A CA 1
ATOM 796 C C . LEU A 1 96 ? 9.122 7.353 -25.298 1.00 78.38 96 LEU A C 1
ATOM 798 O O . LEU A 1 96 ? 10.177 7.291 -25.926 1.00 78.38 96 LEU A O 1
ATOM 802 N N . ILE A 1 97 ? 8.514 8.507 -25.034 1.00 79.38 97 ILE A N 1
ATOM 803 C CA . ILE A 1 97 ? 9.121 9.805 -25.310 1.00 79.38 97 ILE A CA 1
ATOM 804 C C . ILE A 1 97 ? 10.105 10.090 -24.180 1.00 79.38 97 ILE A C 1
ATOM 806 O O . ILE A 1 97 ? 9.737 10.048 -23.003 1.00 79.38 97 ILE A O 1
ATOM 810 N N . ARG A 1 98 ? 11.360 10.364 -24.546 1.00 81.00 98 ARG A N 1
ATOM 811 C CA . ARG A 1 98 ? 12.361 10.824 -23.589 1.00 81.00 98 ARG A CA 1
ATOM 812 C C . ARG A 1 98 ? 11.915 12.190 -23.042 1.00 81.00 98 ARG A C 1
ATOM 814 O O . ARG A 1 98 ? 11.660 13.077 -23.857 1.00 81.00 98 ARG A O 1
ATOM 821 N N . PRO A 1 99 ? 11.826 12.364 -21.713 1.00 87.44 99 PRO A N 1
ATOM 822 C CA . PRO A 1 99 ? 11.488 13.652 -21.111 1.00 87.44 99 PRO A CA 1
ATOM 823 C C . PRO A 1 99 ? 12.472 14.746 -21.545 1.00 87.44 99 PRO A C 1
ATOM 825 O O . PRO A 1 99 ? 13.653 14.461 -21.766 1.00 87.44 99 PRO A O 1
ATOM 828 N N . SER A 1 100 ? 12.008 15.987 -21.668 1.00 92.19 100 SER A N 1
ATOM 829 C CA . SER A 1 100 ? 12.869 17.139 -21.966 1.00 92.19 100 SER A CA 1
ATOM 830 C C . SER A 1 100 ? 13.893 17.375 -20.852 1.00 92.19 100 SER A C 1
ATOM 832 O O . SER A 1 100 ? 13.689 16.960 -19.713 1.00 92.19 100 SER A O 1
ATOM 834 N N . ASP A 1 101 ? 15.001 18.057 -21.148 1.00 92.31 101 ASP A N 1
ATOM 835 C CA . ASP A 1 101 ? 16.038 18.322 -20.137 1.00 92.31 101 ASP A CA 1
ATOM 836 C C . ASP A 1 101 ? 15.508 19.166 -18.963 1.00 92.31 101 ASP A C 1
ATOM 838 O O . ASP A 1 101 ? 15.948 19.002 -17.828 1.00 92.31 101 ASP A O 1
ATOM 842 N N . ILE A 1 102 ? 14.508 20.019 -19.218 1.00 93.38 102 ILE A N 1
ATOM 843 C CA . ILE A 1 102 ? 13.807 20.790 -18.183 1.00 93.38 102 ILE A CA 1
ATOM 844 C C . ILE A 1 102 ? 13.052 19.840 -17.245 1.00 93.38 102 ILE A C 1
ATOM 846 O O . ILE A 1 102 ? 13.285 19.864 -16.039 1.00 93.38 102 ILE A O 1
ATOM 850 N N . GLU A 1 103 ? 12.220 18.946 -17.791 1.00 93.00 103 GLU A N 1
ATOM 851 C CA . GLU A 1 103 ? 11.461 17.966 -16.996 1.00 93.00 103 GLU A CA 1
ATOM 852 C C . GLU A 1 103 ? 12.379 17.013 -16.220 1.00 93.00 103 GLU A C 1
ATOM 854 O O . GLU A 1 103 ? 12.076 16.653 -15.081 1.00 93.00 103 GLU A O 1
ATOM 859 N N . GLN A 1 104 ? 13.503 16.607 -16.822 1.00 93.44 104 GLN A N 1
ATOM 860 C CA . GLN A 1 104 ? 14.503 15.762 -16.166 1.00 93.44 104 GLN A CA 1
ATOM 861 C C . GLN A 1 104 ? 15.078 16.460 -14.927 1.00 93.44 104 GLN A C 1
ATOM 863 O O . GLN A 1 104 ? 15.056 15.876 -13.843 1.00 93.44 104 GLN A O 1
ATOM 868 N N . ASN A 1 105 ? 15.524 17.711 -15.072 1.00 93.88 105 ASN A N 1
ATOM 869 C CA . ASN A 1 105 ? 16.094 18.492 -13.973 1.00 93.88 105 ASN A CA 1
ATOM 870 C C . ASN A 1 105 ? 15.066 18.757 -12.860 1.00 93.88 105 ASN A C 1
ATOM 872 O O . ASN A 1 105 ? 15.387 18.624 -11.680 1.00 93.88 105 ASN A O 1
ATOM 876 N N . GLU A 1 106 ? 13.824 19.096 -13.216 1.00 95.00 106 GLU A N 1
ATOM 877 C CA . GLU A 1 106 ? 12.748 19.327 -12.243 1.00 95.00 106 GLU A CA 1
ATOM 878 C C . GLU A 1 106 ? 12.395 18.062 -11.450 1.00 95.00 106 GLU A C 1
ATOM 880 O O . GLU A 1 106 ? 12.238 18.118 -10.228 1.00 95.00 106 GLU A O 1
ATOM 885 N N . CYS A 1 107 ? 12.282 16.912 -12.121 1.00 95.25 107 CYS A N 1
ATOM 886 C CA . CYS A 1 107 ? 11.987 15.641 -11.457 1.00 95.25 107 CYS A CA 1
ATOM 887 C C . CYS A 1 107 ? 13.151 15.182 -10.577 1.00 95.25 107 CYS A C 1
ATOM 889 O O . CYS A 1 107 ? 12.925 14.672 -9.482 1.00 95.25 107 CYS A O 1
ATOM 891 N N . GLU A 1 108 ? 14.392 15.389 -11.017 1.00 94.25 108 GLU A N 1
ATOM 892 C CA . GLU A 1 108 ? 15.572 15.047 -10.227 1.00 94.25 108 GLU A CA 1
ATOM 893 C C . GLU A 1 108 ? 15.634 15.833 -8.911 1.00 94.25 108 GLU A C 1
ATOM 895 O O . GLU A 1 108 ? 15.928 15.246 -7.870 1.00 94.25 108 GLU A O 1
ATOM 900 N N . GLN A 1 109 ? 15.270 17.118 -8.922 1.00 95.31 109 GLN A N 1
ATOM 901 C CA . GLN A 1 109 ? 15.189 17.931 -7.702 1.00 95.31 109 GLN A CA 1
ATOM 902 C C . GLN A 1 109 ? 14.096 17.449 -6.736 1.00 95.31 109 GLN A C 1
ATOM 904 O O . GLN A 1 109 ? 14.260 17.548 -5.523 1.00 95.31 109 GLN A O 1
ATOM 909 N N . GLN A 1 110 ? 12.997 16.898 -7.257 1.00 96.25 110 GLN A N 1
ATOM 910 C CA . GLN A 1 110 ? 11.862 16.410 -6.459 1.00 96.25 110 GLN A CA 1
ATOM 911 C C . GLN A 1 110 ? 12.012 14.954 -5.997 1.00 96.25 110 GLN A C 1
ATOM 913 O O . GLN A 1 110 ? 11.224 14.483 -5.172 1.00 96.25 110 GLN A O 1
ATOM 918 N N . LEU A 1 111 ? 12.996 14.220 -6.524 1.00 95.31 111 LEU A N 1
ATOM 919 C CA . LEU A 1 111 ? 13.128 12.779 -6.320 1.00 95.31 111 LEU A CA 1
ATOM 920 C C . LEU A 1 111 ? 13.237 12.406 -4.836 1.00 95.31 111 LEU A C 1
ATOM 922 O O . LEU A 1 111 ? 12.575 11.470 -4.389 1.00 95.31 111 LEU A O 1
ATOM 926 N N . THR A 1 112 ? 14.024 13.152 -4.061 1.00 95.19 112 THR A N 1
ATOM 927 C CA . THR A 1 112 ? 14.216 12.893 -2.625 1.00 95.19 112 THR A CA 1
ATOM 928 C C . THR A 1 112 ? 12.913 13.038 -1.839 1.00 95.19 112 THR A C 1
ATOM 930 O O . THR A 1 112 ? 12.573 12.155 -1.052 1.00 95.19 112 THR A O 1
ATOM 933 N N . ASP A 1 113 ? 12.143 14.098 -2.090 1.00 95.44 113 ASP A N 1
ATOM 934 C CA . ASP A 1 113 ? 10.864 14.349 -1.411 1.00 95.44 113 ASP A CA 1
ATOM 935 C C . ASP A 1 113 ? 9.809 13.303 -1.783 1.00 95.44 113 ASP A C 1
ATOM 937 O O . ASP A 1 113 ? 9.015 12.855 -0.946 1.00 95.44 113 ASP A O 1
ATOM 941 N N . VAL A 1 114 ? 9.822 12.864 -3.043 1.00 96.62 114 VAL A N 1
ATOM 942 C CA . VAL A 1 114 ? 8.982 11.764 -3.524 1.00 96.62 114 VAL A CA 1
ATOM 943 C C . VAL A 1 114 ? 9.336 10.456 -2.818 1.00 96.62 114 VAL A C 1
ATOM 945 O O . VAL A 1 114 ? 8.434 9.764 -2.344 1.00 96.62 114 VAL A O 1
ATOM 948 N N . ILE A 1 115 ? 10.623 10.131 -2.696 1.00 96.19 115 ILE A N 1
ATOM 949 C CA . ILE A 1 115 ? 11.092 8.937 -1.980 1.00 96.19 115 ILE A CA 1
ATOM 950 C C . ILE A 1 115 ? 10.688 8.996 -0.503 1.00 96.19 115 ILE A C 1
ATOM 952 O O . ILE A 1 115 ? 10.170 8.012 0.018 1.00 96.19 115 ILE A O 1
ATOM 956 N N . LEU A 1 116 ? 10.845 10.146 0.157 1.00 95.69 116 LEU A N 1
ATOM 957 C CA . LEU A 1 116 ? 10.399 10.346 1.540 1.00 95.69 116 LEU A CA 1
ATOM 958 C C . LEU A 1 116 ? 8.890 10.131 1.691 1.00 95.69 116 LEU A C 1
ATOM 960 O O . LEU A 1 116 ? 8.451 9.430 2.601 1.00 95.69 116 LEU A O 1
ATOM 964 N N . THR A 1 117 ? 8.099 10.682 0.770 1.00 95.50 117 THR A N 1
ATOM 965 C CA . THR A 1 117 ? 6.642 10.499 0.762 1.00 95.50 117 THR A CA 1
ATOM 966 C C . THR A 1 117 ? 6.278 9.023 0.612 1.00 95.50 117 THR A C 1
ATOM 968 O O . THR A 1 117 ? 5.427 8.522 1.343 1.00 95.50 117 THR A O 1
ATOM 971 N N . LEU A 1 118 ? 6.926 8.308 -0.312 1.00 96.38 118 LEU A N 1
ATOM 972 C CA . LEU A 1 118 ? 6.683 6.882 -0.538 1.00 96.38 118 LEU A CA 1
ATOM 973 C C . LEU A 1 118 ? 7.096 6.025 0.657 1.00 96.38 118 LEU A C 1
ATOM 975 O O . LEU A 1 118 ? 6.369 5.104 1.011 1.00 96.38 118 LEU A O 1
ATOM 979 N N . ALA A 1 119 ? 8.216 6.346 1.305 1.00 95.19 119 ALA A N 1
ATOM 980 C CA . ALA A 1 119 ? 8.664 5.652 2.508 1.00 95.19 119 ALA A CA 1
ATOM 981 C C . ALA A 1 119 ? 7.667 5.800 3.673 1.00 95.19 119 ALA A C 1
ATOM 983 O O . ALA A 1 119 ? 7.553 4.891 4.487 1.00 95.19 119 ALA A O 1
ATOM 984 N N . GLN A 1 120 ? 6.924 6.911 3.735 1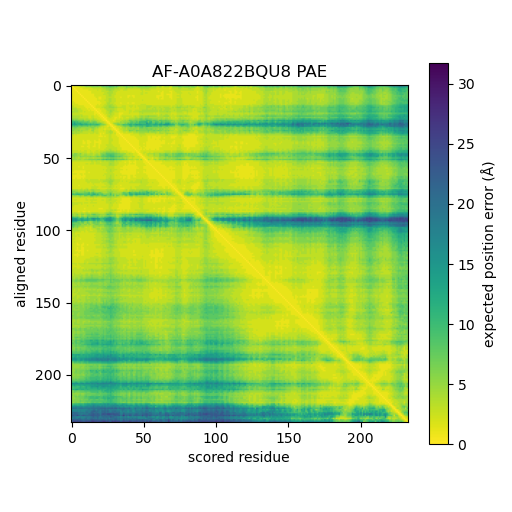.00 93.00 120 GLN A N 1
ATOM 985 C CA . GLN A 1 120 ? 5.877 7.129 4.740 1.00 93.00 120 GLN A CA 1
ATOM 986 C C . GLN A 1 120 ? 4.580 6.368 4.437 1.00 93.00 120 GLN A C 1
ATOM 988 O O . GLN A 1 120 ? 3.926 5.905 5.363 1.00 93.00 120 GLN A O 1
ATOM 993 N N . VAL A 1 121 ? 4.185 6.249 3.163 1.00 93.56 121 VAL A N 1
ATOM 994 C CA . VAL A 1 121 ? 2.919 5.582 2.786 1.00 93.56 121 VAL A CA 1
ATOM 995 C C . VAL A 1 121 ? 3.064 4.085 2.499 1.00 93.56 121 VAL A C 1
ATOM 997 O O . VAL A 1 121 ? 2.064 3.373 2.454 1.00 93.56 121 VAL A O 1
ATOM 1000 N N . GLY A 1 122 ? 4.289 3.610 2.269 1.00 94.69 122 GLY A N 1
ATOM 1001 C CA . GLY A 1 122 ? 4.589 2.220 1.929 1.00 94.69 122 GLY A CA 1
ATOM 1002 C C . GLY A 1 122 ? 4.078 1.213 2.964 1.00 94.69 122 GLY A C 1
ATOM 1003 O O . GLY A 1 122 ? 3.326 0.317 2.575 1.00 94.69 122 GLY A O 1
ATOM 1004 N N . PRO A 1 123 ? 4.424 1.357 4.259 1.00 93.06 123 PRO A N 1
ATOM 1005 C CA . PRO A 1 123 ? 4.027 0.392 5.286 1.00 93.06 123 PRO A CA 1
ATOM 1006 C C . PRO A 1 123 ? 2.506 0.207 5.392 1.00 93.06 123 PRO A C 1
ATOM 1008 O O . PRO A 1 123 ? 2.010 -0.917 5.378 1.00 93.06 123 PRO A O 1
ATOM 1011 N N . ASP A 1 124 ? 1.745 1.301 5.343 1.00 90.69 124 ASP A N 1
ATOM 1012 C CA . ASP A 1 124 ? 0.278 1.283 5.351 1.00 90.69 124 ASP A CA 1
ATOM 1013 C C . ASP A 1 124 ? -0.316 0.619 4.086 1.00 90.69 124 ASP A C 1
ATOM 1015 O O . ASP A 1 124 ? -1.281 -0.152 4.160 1.00 90.69 124 ASP A O 1
ATOM 1019 N N . ALA A 1 125 ? 0.283 0.840 2.910 1.00 92.94 125 ALA A N 1
ATOM 1020 C CA . ALA A 1 125 ? -0.114 0.134 1.689 1.00 92.94 125 ALA A CA 1
ATOM 1021 C C . ALA A 1 125 ? 0.171 -1.376 1.775 1.00 92.94 125 ALA A C 1
ATOM 1023 O O . ALA A 1 125 ? -0.649 -2.193 1.334 1.00 92.94 125 ALA A O 1
ATOM 1024 N N . MET A 1 126 ? 1.304 -1.758 2.372 1.00 94.56 126 MET A N 1
ATOM 1025 C CA . MET A 1 126 ? 1.650 -3.156 2.616 1.00 94.56 126 MET A CA 1
ATOM 1026 C C . MET A 1 126 ? 0.683 -3.799 3.617 1.00 94.56 126 MET A C 1
ATOM 1028 O O . MET A 1 126 ? 0.131 -4.864 3.336 1.00 94.56 126 MET A O 1
ATOM 1032 N N . LEU A 1 127 ? 0.368 -3.122 4.724 1.00 93.06 127 LEU A N 1
ATOM 1033 C CA . LEU A 1 127 ? -0.616 -3.574 5.709 1.00 93.06 127 LEU A CA 1
ATOM 1034 C C . LEU A 1 127 ? -1.960 -3.904 5.056 1.00 93.06 127 LEU A C 1
ATOM 1036 O O . LEU A 1 127 ? -2.490 -5.004 5.230 1.00 93.06 127 LEU A O 1
ATOM 1040 N N . ARG A 1 128 ? -2.507 -2.974 4.263 1.00 91.81 128 ARG A N 1
ATOM 1041 C CA . ARG A 1 128 ? -3.772 -3.191 3.545 1.00 91.81 128 ARG A CA 1
ATOM 1042 C C . ARG A 1 128 ? -3.696 -4.376 2.593 1.00 91.81 128 ARG A C 1
ATOM 1044 O O . ARG A 1 128 ? -4.645 -5.154 2.507 1.00 91.81 128 ARG A O 1
ATOM 1051 N N . MET A 1 129 ? -2.585 -4.526 1.878 1.00 93.12 129 MET A N 1
ATOM 1052 C CA . MET A 1 129 ? -2.363 -5.654 0.976 1.00 93.12 129 MET A CA 1
ATOM 1053 C C . MET A 1 129 ? -2.380 -6.991 1.730 1.00 93.12 129 MET A C 1
ATOM 1055 O O . MET A 1 129 ? -3.073 -7.921 1.311 1.00 93.12 129 MET A O 1
ATOM 1059 N N . ILE A 1 130 ? -1.665 -7.087 2.854 1.00 94.81 130 ILE A N 1
ATOM 1060 C CA . ILE A 1 130 ? -1.600 -8.305 3.671 1.00 94.81 130 ILE A CA 1
ATOM 1061 C C . ILE A 1 130 ? -2.962 -8.618 4.286 1.00 94.81 130 ILE A C 1
ATOM 1063 O O . ILE A 1 130 ? -3.411 -9.764 4.237 1.00 94.81 130 ILE A O 1
ATOM 1067 N N . LEU A 1 131 ? -3.652 -7.623 4.845 1.00 93.69 131 LEU A N 1
ATOM 1068 C CA . LEU A 1 131 ? -4.920 -7.862 5.528 1.00 93.69 131 LEU A CA 1
ATOM 1069 C C . LEU A 1 131 ? -6.051 -8.297 4.580 1.00 93.69 131 LEU A C 1
ATOM 1071 O O . LEU A 1 131 ? -6.995 -8.942 5.042 1.00 93.69 131 LEU A O 1
ATOM 1075 N N . ARG A 1 132 ? -5.938 -8.028 3.269 1.00 92.00 132 ARG A N 1
ATOM 1076 C CA . ARG A 1 132 ? -6.827 -8.594 2.233 1.00 92.00 132 ARG A CA 1
ATOM 1077 C C . ARG A 1 132 ? -6.649 -10.106 2.045 1.00 92.00 132 ARG A C 1
ATOM 1079 O O . ARG A 1 132 ? -7.558 -10.746 1.520 1.00 92.00 132 ARG A O 1
ATOM 1086 N N . LYS A 1 133 ? -5.519 -10.692 2.461 1.00 92.25 133 LYS A N 1
ATOM 1087 C CA . LYS A 1 133 ? -5.327 -12.150 2.457 1.00 92.25 133 LYS A CA 1
ATOM 1088 C C . LYS A 1 133 ? -6.194 -12.800 3.547 1.00 92.25 133 LYS A C 1
ATOM 1090 O O . LYS A 1 133 ? -6.254 -12.272 4.669 1.00 92.25 133 LYS A O 1
ATOM 1095 N N . PRO A 1 134 ? -6.806 -13.971 3.285 1.00 91.94 134 PRO A N 1
ATOM 1096 C CA . PRO A 1 134 ? -7.407 -14.795 4.326 1.00 91.94 134 PRO A CA 1
ATOM 1097 C C . PRO A 1 134 ? -6.404 -15.109 5.442 1.00 91.94 134 PRO A C 1
ATOM 1099 O O . PRO A 1 134 ? -5.237 -15.384 5.178 1.00 91.94 134 PRO A O 1
ATOM 1102 N N . ARG A 1 135 ? -6.864 -15.140 6.699 1.00 93.38 135 ARG A N 1
ATOM 1103 C CA . ARG A 1 135 ? -6.008 -15.385 7.882 1.00 93.38 135 ARG A CA 1
ATOM 1104 C C . ARG A 1 135 ? -5.114 -16.629 7.784 1.00 93.38 135 ARG A C 1
ATOM 1106 O O . ARG A 1 135 ? -4.013 -16.623 8.307 1.00 93.38 135 ARG A O 1
ATOM 1113 N N . HIS A 1 136 ? -5.585 -17.680 7.113 1.00 91.81 136 HIS A N 1
ATOM 1114 C CA . HIS A 1 136 ? -4.869 -18.951 6.971 1.00 91.81 136 HIS A CA 1
ATOM 1115 C C . HIS A 1 136 ? -3.827 -18.943 5.841 1.00 91.81 136 HIS A C 1
ATOM 1117 O O . HIS A 1 136 ? -3.050 -19.884 5.735 1.00 91.81 136 HIS A O 1
ATOM 1123 N N . GLU A 1 137 ? -3.807 -17.898 5.009 1.00 94.19 137 GLU A N 1
ATOM 1124 C CA . GLU A 1 137 ? -2.835 -17.707 3.926 1.00 94.19 137 GLU A CA 1
ATOM 1125 C C . GLU A 1 137 ? -1.732 -16.697 4.290 1.00 94.19 137 GLU A C 1
ATOM 1127 O O . GLU A 1 137 ? -0.815 -16.478 3.498 1.00 94.19 137 GLU A O 1
ATOM 1132 N N . ARG A 1 138 ? -1.812 -16.063 5.470 1.00 95.50 138 ARG A N 1
ATOM 1133 C CA . ARG A 1 138 ? -0.800 -15.110 5.946 1.00 95.50 138 ARG A CA 1
ATOM 1134 C C . ARG A 1 138 ? 0.437 -15.861 6.433 1.00 95.50 138 ARG A C 1
ATOM 1136 O O . ARG A 1 138 ? 0.332 -16.780 7.245 1.00 95.50 138 ARG A O 1
ATOM 1143 N N . THR A 1 139 ? 1.602 -15.475 5.926 1.00 95.38 139 THR A N 1
ATOM 1144 C CA . THR A 1 139 ? 2.898 -16.034 6.337 1.00 95.38 139 THR A CA 1
ATOM 1145 C C . THR A 1 139 ? 3.353 -15.472 7.688 1.00 95.38 139 THR A C 1
ATOM 1147 O O . THR A 1 139 ? 2.739 -14.560 8.229 1.00 95.38 139 THR A O 1
ATOM 1150 N N . ILE A 1 140 ? 4.449 -15.993 8.248 1.00 95.31 140 ILE A N 1
ATOM 1151 C CA . ILE A 1 140 ? 5.045 -15.431 9.473 1.00 95.31 140 ILE A CA 1
ATOM 1152 C C . ILE A 1 140 ? 5.497 -13.983 9.226 1.00 95.31 140 ILE A C 1
ATOM 1154 O O . ILE A 1 140 ? 5.121 -13.102 9.991 1.00 95.31 140 ILE A O 1
ATOM 1158 N N . ASP A 1 141 ? 6.172 -13.732 8.100 1.00 93.38 141 ASP A N 1
ATOM 1159 C CA . ASP A 1 141 ? 6.574 -12.383 7.684 1.00 93.38 141 ASP A CA 1
ATOM 1160 C C . ASP A 1 141 ? 5.366 -11.435 7.563 1.00 93.38 141 ASP A C 1
ATOM 1162 O O . ASP A 1 141 ? 5.431 -10.283 7.982 1.00 93.38 141 ASP A O 1
ATOM 1166 N N . ASP A 1 142 ? 4.228 -11.925 7.047 1.00 95.00 142 ASP A N 1
ATOM 1167 C CA . ASP A 1 142 ? 2.992 -11.139 6.981 1.00 95.00 142 ASP A CA 1
ATOM 1168 C C . ASP A 1 142 ? 2.511 -10.722 8.386 1.00 95.00 142 ASP A C 1
ATOM 1170 O O . ASP A 1 142 ? 2.058 -9.594 8.586 1.00 95.00 142 ASP A O 1
ATOM 1174 N N . LEU A 1 143 ? 2.590 -11.627 9.368 1.00 96.25 143 LEU A N 1
ATOM 1175 C CA . LEU A 1 143 ? 2.178 -11.361 10.751 1.00 96.25 143 LEU A CA 1
ATOM 1176 C C . LEU A 1 143 ? 3.128 -10.398 11.470 1.00 96.25 143 LEU A C 1
ATOM 1178 O O . LEU A 1 143 ? 2.664 -9.618 12.307 1.00 96.25 143 LEU A O 1
ATOM 1182 N N . ASP A 1 144 ? 4.423 -10.451 11.154 1.00 95.44 144 ASP A N 1
ATOM 1183 C CA . ASP A 1 144 ? 5.425 -9.503 11.647 1.00 95.44 144 ASP A CA 1
ATOM 1184 C C . ASP A 1 144 ? 5.157 -8.095 11.111 1.00 95.44 144 ASP A C 1
ATOM 1186 O O . ASP A 1 144 ? 5.059 -7.161 11.904 1.00 95.44 144 ASP A O 1
ATOM 1190 N N . ILE A 1 145 ? 4.896 -7.956 9.808 1.00 94.25 145 ILE A N 1
ATOM 1191 C CA . ILE A 1 145 ? 4.546 -6.660 9.206 1.00 94.25 145 ILE A CA 1
ATOM 1192 C C . ILE A 1 145 ? 3.253 -6.104 9.812 1.00 94.25 145 ILE A C 1
ATOM 1194 O O . ILE A 1 145 ? 3.197 -4.930 10.173 1.00 94.25 145 ILE A O 1
ATOM 1198 N N . ILE A 1 146 ? 2.213 -6.936 9.976 1.00 95.12 146 ILE A N 1
ATOM 1199 C CA . ILE A 1 146 ? 0.987 -6.488 10.652 1.00 95.12 146 ILE A CA 1
ATOM 1200 C C . ILE A 1 146 ? 1.326 -5.998 12.061 1.00 95.12 146 ILE A C 1
ATOM 1202 O O . ILE A 1 146 ? 0.912 -4.907 12.435 1.00 95.12 146 ILE A O 1
ATOM 1206 N N . TYR A 1 147 ? 2.074 -6.788 12.838 1.00 95.69 147 TYR A N 1
ATOM 1207 C CA . TYR A 1 147 ? 2.435 -6.443 14.212 1.00 95.69 147 TYR A CA 1
ATOM 1208 C C . TYR A 1 147 ? 3.162 -5.096 14.306 1.00 95.69 147 TYR A C 1
ATOM 1210 O O . TYR A 1 147 ? 2.782 -4.274 15.143 1.00 95.69 147 TYR A O 1
ATOM 1218 N N . ASP A 1 148 ? 4.156 -4.865 13.448 1.00 93.81 148 ASP A N 1
ATOM 1219 C CA . ASP A 1 148 ? 4.930 -3.623 13.423 1.00 93.81 148 ASP A CA 1
ATOM 1220 C C . ASP A 1 148 ? 4.032 -2.412 13.143 1.00 93.81 148 ASP A C 1
ATOM 1222 O O . ASP A 1 148 ? 4.140 -1.382 13.811 1.00 93.81 148 ASP A O 1
ATOM 1226 N N . GLU A 1 149 ? 3.050 -2.553 12.255 1.00 91.75 149 GLU A N 1
ATOM 1227 C CA . GLU A 1 149 ? 2.072 -1.497 11.988 1.00 91.75 149 GLU A CA 1
ATOM 1228 C C . GLU A 1 149 ? 1.115 -1.267 13.167 1.00 91.75 149 GLU A C 1
ATOM 1230 O O . GLU A 1 149 ? 0.815 -0.122 13.513 1.00 91.75 149 GLU A O 1
ATOM 1235 N N . LEU A 1 150 ? 0.694 -2.323 13.876 1.00 91.62 150 LEU A N 1
ATOM 1236 C CA . LEU A 1 150 ? -0.150 -2.184 15.074 1.00 91.62 150 LEU A CA 1
ATOM 1237 C C . LEU A 1 150 ? 0.537 -1.419 16.214 1.00 91.62 150 LEU A C 1
ATOM 1239 O O . LEU A 1 150 ? -0.157 -0.889 17.090 1.00 91.62 150 LEU A O 1
ATOM 1243 N N . LEU A 1 151 ? 1.872 -1.344 16.237 1.00 92.00 151 LEU A N 1
ATOM 1244 C CA . LEU A 1 151 ? 2.600 -0.515 17.204 1.00 92.00 151 LEU A CA 1
ATOM 1245 C C . LEU A 1 151 ? 2.341 0.981 16.995 1.00 92.00 151 LEU A C 1
ATOM 1247 O O . LEU A 1 151 ? 2.348 1.733 17.972 1.00 92.00 151 LEU A O 1
ATOM 1251 N N . HIS A 1 152 ? 2.066 1.395 15.759 1.00 90.06 152 HIS A N 1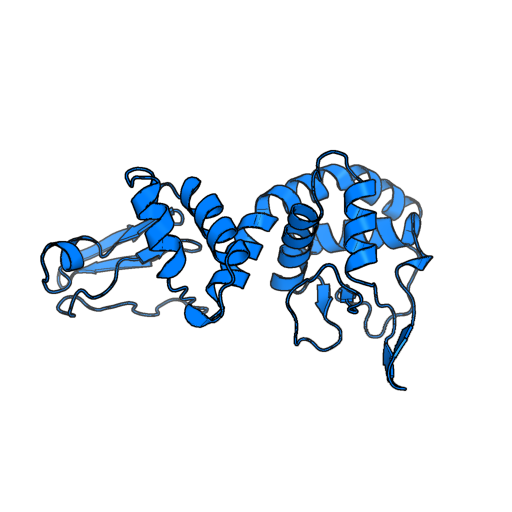
ATOM 1252 C CA . HIS A 1 152 ? 1.832 2.787 15.379 1.00 90.06 152 HIS A CA 1
ATOM 1253 C C . HIS A 1 152 ? 0.352 3.197 15.483 1.00 90.06 152 HIS A C 1
ATOM 1255 O O . HIS A 1 152 ? 0.030 4.388 15.487 1.00 90.06 152 HIS A O 1
ATOM 1261 N N . VAL A 1 153 ? -0.568 2.236 15.633 1.00 88.00 153 VAL A N 1
ATOM 1262 C CA . VAL A 1 153 ? -2.007 2.507 15.758 1.00 88.00 153 VAL A CA 1
ATOM 1263 C C . VAL A 1 153 ? -2.340 3.033 17.156 1.00 88.00 153 VAL A C 1
ATOM 1265 O O . VAL A 1 153 ? -2.344 2.297 18.147 1.00 88.00 153 VAL A O 1
ATOM 1268 N N . LYS A 1 154 ? -2.706 4.317 17.241 1.00 87.94 154 LYS A N 1
ATOM 1269 C CA . LYS A 1 154 ? -3.031 5.002 18.504 1.00 87.94 154 LYS A CA 1
ATOM 1270 C C . LYS A 1 154 ? -4.144 4.308 19.297 1.00 87.94 154 LYS A C 1
ATOM 1272 O O . LYS A 1 154 ? -3.991 4.149 20.510 1.00 87.94 154 LYS A O 1
ATOM 1277 N N . ALA A 1 155 ? -5.205 3.836 18.638 1.00 87.94 155 ALA A N 1
ATOM 1278 C CA . ALA A 1 155 ? -6.283 3.070 19.274 1.00 87.94 155 ALA A CA 1
ATOM 1279 C C . ALA A 1 155 ? -5.779 1.815 20.013 1.00 87.94 155 ALA A C 1
ATOM 1281 O O . ALA A 1 155 ? -6.363 1.399 21.009 1.00 87.94 155 ALA A O 1
ATOM 1282 N N . LEU A 1 156 ? -4.649 1.240 19.590 1.00 90.12 156 LEU A N 1
ATOM 1283 C CA . LEU A 1 156 ? -4.048 0.044 20.185 1.00 90.12 156 LEU A CA 1
ATOM 1284 C C . LEU A 1 156 ? -2.933 0.358 21.190 1.00 90.12 156 LEU A C 1
ATOM 1286 O O . LEU A 1 156 ? -2.375 -0.561 21.787 1.00 90.12 156 LEU A O 1
ATOM 1290 N N . SER A 1 157 ? -2.591 1.631 21.407 1.00 91.12 157 SER A N 1
ATOM 1291 C CA . SER A 1 157 ? -1.461 2.048 22.257 1.00 91.12 157 SER A CA 1
ATOM 1292 C C . SER A 1 157 ? -1.536 1.504 23.690 1.00 91.12 157 SER A C 1
ATOM 1294 O O . SER A 1 157 ? -0.508 1.173 24.272 1.00 91.12 157 SER A O 1
ATOM 1296 N N . HIS A 1 158 ? -2.750 1.335 24.219 1.00 90.06 158 HIS A N 1
ATOM 1297 C CA . HIS A 1 158 ? -3.022 0.796 25.552 1.00 90.06 158 HIS A CA 1
ATOM 1298 C C . HIS A 1 158 ? -2.904 -0.736 25.659 1.00 90.06 158 HIS A C 1
ATOM 1300 O O . HIS A 1 158 ? -2.949 -1.273 26.765 1.00 90.06 158 HIS A O 1
ATOM 1306 N N . LEU A 1 159 ? -2.783 -1.457 24.538 1.00 91.44 159 LEU A N 1
ATOM 1307 C CA . LEU A 1 159 ? -2.643 -2.913 24.529 1.00 91.44 159 LEU A CA 1
ATOM 1308 C C . LEU A 1 159 ? -1.176 -3.333 24.651 1.00 91.44 159 LEU A C 1
ATOM 1310 O O . LEU A 1 159 ? -0.280 -2.716 24.064 1.00 91.44 159 LEU A O 1
ATOM 1314 N N . SER A 1 160 ? -0.940 -4.433 25.372 1.00 95.81 160 SER A N 1
ATOM 1315 C CA . SER A 1 160 ? 0.393 -5.022 25.504 1.00 95.81 160 SER A CA 1
ATOM 1316 C C . SER A 1 160 ? 0.902 -5.567 24.166 1.00 95.81 160 SER A C 1
ATOM 1318 O O . SER A 1 160 ? 0.121 -5.936 23.286 1.00 95.81 160 SER A O 1
ATOM 1320 N N . SER A 1 161 ? 2.224 -5.672 24.024 1.00 94.94 161 SER A N 1
ATOM 1321 C CA . SER A 1 161 ? 2.850 -6.256 22.831 1.00 94.94 161 SER A CA 1
ATOM 1322 C C . SER A 1 161 ? 2.389 -7.691 22.571 1.00 94.94 161 SER A C 1
ATOM 1324 O O . SER A 1 161 ? 2.196 -8.068 21.421 1.00 94.94 161 SER A O 1
ATOM 1326 N N . LEU A 1 162 ? 2.140 -8.471 23.629 1.00 94.94 162 LEU A N 1
ATOM 1327 C CA . LEU A 1 162 ? 1.600 -9.824 23.496 1.00 94.94 162 LEU A CA 1
ATOM 1328 C C . LEU A 1 162 ? 0.194 -9.804 22.884 1.00 94.94 162 LEU A C 1
ATOM 1330 O O . LEU A 1 162 ? -0.071 -10.542 21.945 1.00 94.94 162 LEU A O 1
ATOM 1334 N N . VAL A 1 163 ? -0.686 -8.911 23.350 1.00 94.56 163 VAL A N 1
ATOM 1335 C CA . VAL A 1 163 ? -2.037 -8.784 22.780 1.00 94.56 163 VAL A CA 1
ATOM 1336 C C . VAL A 1 163 ? -1.973 -8.320 21.325 1.00 94.56 163 VAL A C 1
ATOM 1338 O O . VAL A 1 163 ? -2.673 -8.875 20.488 1.00 94.56 163 VAL A O 1
ATOM 1341 N N . LYS A 1 164 ? -1.110 -7.352 20.989 1.00 94.94 164 LYS A N 1
ATOM 1342 C CA . LYS A 1 164 ? -0.910 -6.926 19.591 1.00 94.94 164 LYS A CA 1
ATOM 1343 C C . LYS A 1 164 ? -0.422 -8.075 18.708 1.00 94.94 164 LYS A C 1
ATOM 1345 O O . LYS A 1 164 ? -0.894 -8.209 17.586 1.00 94.94 164 LYS A O 1
ATOM 1350 N N . ARG A 1 165 ? 0.464 -8.933 19.224 1.00 95.88 165 ARG A N 1
ATOM 1351 C CA . ARG A 1 165 ? 0.955 -10.119 18.512 1.00 95.88 165 ARG A CA 1
ATOM 1352 C C . ARG A 1 165 ? -0.164 -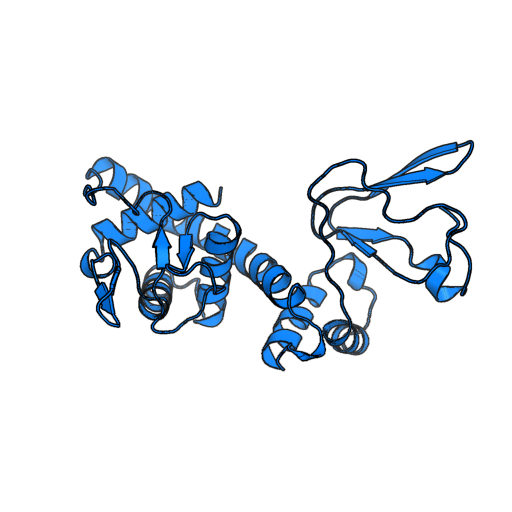11.122 18.224 1.00 95.88 165 ARG A C 1
ATOM 1354 O O . ARG A 1 165 ? -0.261 -11.600 17.098 1.00 95.88 165 ARG A O 1
ATOM 1361 N N . GLU A 1 166 ? -1.030 -11.384 19.201 1.00 94.81 166 GLU A N 1
ATOM 1362 C CA . GLU A 1 166 ? -2.221 -12.223 19.005 1.00 94.81 166 GLU A CA 1
ATOM 1363 C C . GLU A 1 166 ? -3.194 -11.591 17.993 1.00 94.81 166 GLU A C 1
ATOM 1365 O O . GLU A 1 166 ? -3.723 -12.276 17.116 1.00 94.81 166 GLU A O 1
ATOM 1370 N N . LEU A 1 167 ? -3.387 -10.265 18.056 1.00 93.50 167 LEU A N 1
ATOM 1371 C CA . LEU A 1 167 ? -4.247 -9.533 17.121 1.00 93.50 167 LEU A CA 1
ATOM 1372 C C . LEU A 1 167 ? -3.782 -9.668 15.666 1.00 93.50 167 LEU A C 1
ATOM 1374 O O . LEU A 1 167 ? -4.632 -9.840 14.788 1.00 93.50 167 LEU A O 1
ATOM 1378 N N . SER A 1 168 ? -2.473 -9.672 15.395 1.00 94.44 168 SER A N 1
ATOM 1379 C CA . SER A 1 168 ? -1.938 -9.835 14.034 1.00 94.44 168 SER A CA 1
ATOM 1380 C C . SER A 1 168 ? -2.482 -11.077 13.315 1.00 94.44 168 SER A C 1
ATOM 1382 O O . SER A 1 168 ? -2.734 -11.037 12.108 1.00 94.44 168 SER A O 1
ATOM 1384 N N . GLY A 1 169 ? -2.734 -12.166 14.051 1.00 93.25 169 GLY A N 1
ATOM 1385 C CA . GLY A 1 169 ? -3.270 -13.417 13.500 1.00 93.25 169 GLY A CA 1
ATOM 1386 C C . GLY A 1 169 ? -4.779 -13.416 13.232 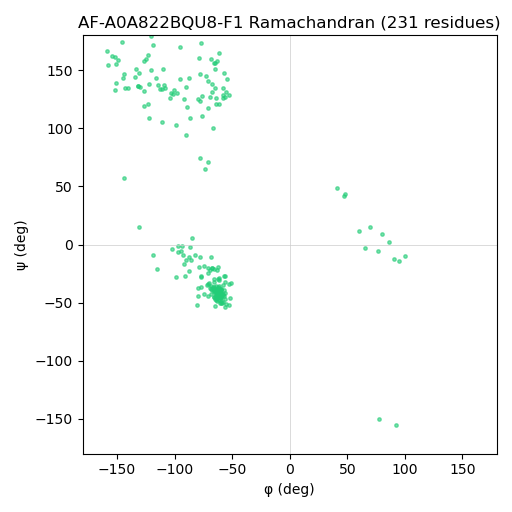1.00 93.25 169 GLY A C 1
ATOM 1387 O O . GLY A 1 169 ? -5.265 -14.235 12.448 1.00 93.25 169 GLY A O 1
ATOM 1388 N N . VAL A 1 170 ? -5.536 -12.509 13.856 1.00 92.81 170 VAL A N 1
ATOM 1389 C CA . VAL A 1 170 ? -7.012 -12.538 13.840 1.00 92.81 170 VAL A CA 1
ATOM 1390 C C . VAL A 1 170 ? -7.663 -11.308 13.211 1.00 92.81 170 VAL A C 1
ATOM 1392 O O . VAL A 1 170 ? -8.869 -11.334 12.972 1.00 92.81 170 VAL A O 1
ATOM 1395 N N . LEU A 1 171 ? -6.899 -10.256 12.904 1.00 93.06 171 LEU A N 1
ATOM 1396 C CA . LEU A 1 171 ? -7.424 -9.044 12.271 1.00 93.06 171 LEU A CA 1
ATOM 1397 C C . LEU A 1 171 ? -8.104 -9.329 10.927 1.00 93.06 171 LEU A C 1
ATOM 1399 O O . LEU A 1 171 ? -7.565 -10.027 10.060 1.00 93.06 171 LEU A O 1
ATOM 1403 N N . ILE A 1 172 ? -9.273 -8.721 10.747 1.00 92.12 172 ILE A N 1
ATOM 1404 C CA . ILE A 1 172 ? -10.068 -8.752 9.520 1.00 92.12 172 ILE A CA 1
ATOM 1405 C C . ILE A 1 172 ? -10.074 -7.339 8.945 1.00 92.12 172 ILE A C 1
ATOM 1407 O O . ILE A 1 172 ? -10.283 -6.375 9.679 1.00 92.12 172 ILE A O 1
ATOM 1411 N N . PHE A 1 173 ? -9.844 -7.222 7.639 1.00 91.81 173 PHE A N 1
ATOM 1412 C CA . PHE A 1 173 ? -9.937 -5.953 6.929 1.00 91.81 173 PHE A CA 1
ATOM 1413 C C . PHE A 1 173 ? -11.234 -5.879 6.137 1.00 91.81 173 PHE A C 1
ATOM 1415 O O . PHE A 1 173 ? -11.568 -6.786 5.375 1.00 91.81 173 PHE A O 1
ATOM 1422 N N . GLU A 1 174 ? -11.938 -4.768 6.311 1.00 91.19 174 GLU A N 1
ATOM 1423 C CA . GLU A 1 174 ? -13.187 -4.460 5.633 1.00 91.19 174 GLU A CA 1
ATOM 1424 C C . GLU A 1 174 ? -13.090 -3.055 5.032 1.00 91.19 174 GLU A C 1
ATOM 1426 O O . GLU A 1 174 ? -12.598 -2.123 5.666 1.00 91.19 174 GLU A O 1
ATOM 1431 N N . ALA A 1 175 ? -13.533 -2.909 3.782 1.00 91.19 175 ALA A N 1
ATOM 1432 C CA . ALA A 1 175 ? -13.500 -1.649 3.051 1.00 91.19 175 ALA A CA 1
ATOM 1433 C C . ALA A 1 175 ? -14.855 -1.381 2.392 1.00 91.19 175 ALA A C 1
ATOM 1435 O O . ALA A 1 175 ? -15.448 -2.258 1.760 1.00 91.19 175 ALA A O 1
ATOM 1436 N N . HIS A 1 176 ? -15.314 -0.133 2.492 1.00 93.12 176 HIS A N 1
ATOM 1437 C CA . HIS A 1 176 ? -16.588 0.309 1.935 1.00 93.12 176 HIS A CA 1
ATOM 1438 C C . HIS A 1 176 ? -16.371 1.466 0.956 1.00 93.12 176 HIS A C 1
ATOM 1440 O O . HIS A 1 176 ? -16.063 2.576 1.386 1.00 93.12 176 HIS A O 1
ATOM 1446 N N . PRO A 1 177 ? -16.536 1.237 -0.361 1.00 88.75 177 PRO A N 1
ATOM 1447 C CA . PRO A 1 177 ? -16.253 2.259 -1.370 1.00 88.75 177 PRO A CA 1
ATOM 1448 C C . PRO A 1 177 ? -17.312 3.369 -1.431 1.00 88.75 177 PRO A C 1
ATOM 1450 O O . PRO A 1 177 ? -17.045 4.444 -1.964 1.00 88.75 177 PRO A O 1
ATOM 1453 N N . PHE A 1 178 ? -18.512 3.130 -0.894 1.00 90.38 178 PHE A N 1
ATOM 1454 C CA . PHE A 1 178 ? -19.635 4.063 -0.971 1.00 90.38 178 PHE A CA 1
ATOM 1455 C C . PHE A 1 178 ? -20.016 4.603 0.407 1.00 90.38 178 PHE A C 1
ATOM 1457 O O . PHE A 1 178 ? -20.114 3.857 1.384 1.00 90.38 178 PHE A O 1
ATOM 1464 N N . LYS A 1 179 ? -20.288 5.912 0.466 1.00 92.25 179 LYS A N 1
ATOM 1465 C CA . LYS A 1 179 ? -20.837 6.572 1.656 1.00 92.25 179 LYS A CA 1
ATOM 1466 C C . LYS A 1 179 ? -22.244 6.053 1.963 1.00 92.25 179 LYS A C 1
ATOM 1468 O O . LYS A 1 179 ? -22.985 5.685 1.057 1.00 92.25 179 LYS A O 1
ATOM 1473 N N . GLY A 1 180 ? -22.617 6.075 3.242 1.00 91.25 180 GLY A N 1
ATOM 1474 C CA . GLY A 1 180 ? -23.951 5.675 3.705 1.00 91.25 180 GLY A CA 1
ATOM 1475 C C . GLY A 1 180 ? -24.117 4.176 3.967 1.00 91.25 180 GLY A C 1
ATOM 1476 O O . GLY A 1 180 ? -25.201 3.748 4.355 1.00 91.25 180 GLY A O 1
ATOM 1477 N N . LYS A 1 181 ? -23.060 3.369 3.800 1.00 94.25 181 LYS A N 1
ATOM 1478 C CA . LYS A 1 181 ? -23.067 1.980 4.260 1.00 94.25 181 LYS A CA 1
ATOM 1479 C C . LYS A 1 181 ? -23.244 1.943 5.781 1.00 94.25 181 LYS A C 1
ATOM 1481 O O . LYS A 1 181 ? -22.419 2.472 6.518 1.00 94.25 181 LYS A O 1
ATOM 1486 N N . VAL A 1 182 ? -24.305 1.282 6.233 1.00 92.81 182 VAL A N 1
ATOM 1487 C CA . VAL A 1 182 ? -24.517 0.962 7.649 1.00 92.81 182 VAL A CA 1
ATOM 1488 C C . VAL A 1 182 ? -23.630 -0.230 8.016 1.00 92.81 182 VAL A C 1
ATOM 1490 O O . VAL A 1 182 ? -23.713 -1.271 7.358 1.00 92.81 182 VAL A O 1
ATOM 1493 N N . LEU A 1 183 ? -22.772 -0.059 9.028 1.00 92.19 183 LEU A N 1
ATOM 1494 C CA . LEU A 1 183 ? -21.874 -1.110 9.530 1.00 92.19 183 LEU A CA 1
ATOM 1495 C C . LEU A 1 183 ? -22.605 -2.080 10.463 1.00 92.19 183 LEU A C 1
ATOM 1497 O O . LEU A 1 183 ? -22.461 -3.292 10.343 1.00 92.19 183 LEU A O 1
ATOM 1501 N N . PHE A 1 184 ? -23.409 -1.538 11.374 1.00 91.75 184 PHE A N 1
ATOM 1502 C CA . PHE A 1 184 ? -24.337 -2.265 12.234 1.00 91.75 184 PHE A CA 1
ATOM 1503 C C . PHE A 1 184 ? -25.416 -1.302 12.734 1.00 91.75 184 PHE A C 1
ATOM 1505 O O . PHE A 1 184 ? -25.277 -0.083 12.611 1.00 91.75 184 PHE A O 1
ATOM 1512 N N . THR A 1 185 ? -26.485 -1.854 13.293 1.00 91.75 185 THR A N 1
ATOM 1513 C CA . THR A 1 185 ? -27.614 -1.102 13.842 1.00 91.75 185 THR A CA 1
ATOM 1514 C C . THR A 1 185 ? -27.641 -1.221 15.363 1.00 91.75 185 THR A C 1
ATOM 1516 O O . THR A 1 185 ? -27.212 -2.221 15.944 1.00 91.75 185 THR A O 1
ATOM 1519 N N . GLN A 1 186 ? -28.169 -0.198 16.031 1.00 87.50 186 GLN A N 1
ATOM 1520 C CA . GLN A 1 186 ? -28.483 -0.267 17.454 1.00 87.50 186 GLN A CA 1
ATOM 1521 C C . GLN A 1 186 ? -29.410 -1.465 17.736 1.00 87.50 186 GLN A C 1
ATOM 1523 O O . GLN A 1 186 ? -30.419 -1.646 17.056 1.00 87.50 186 GLN A O 1
ATOM 1528 N N . GLY A 1 187 ? -29.068 -2.275 18.741 1.00 85.69 187 GLY A N 1
ATOM 1529 C CA . GLY A 1 187 ? -29.765 -3.525 19.069 1.00 85.69 187 GLY A CA 1
ATOM 1530 C C . GLY A 1 187 ? -29.150 -4.789 18.453 1.00 85.69 187 GLY A C 1
ATOM 1531 O O . GLY A 1 187 ? -29.447 -5.884 18.933 1.00 85.69 187 GLY A O 1
ATOM 1532 N N . ASP A 1 188 ? -28.253 -4.665 17.468 1.00 87.06 188 ASP A N 1
ATOM 1533 C CA . ASP A 1 188 ? -27.553 -5.821 16.893 1.00 87.06 188 ASP A CA 1
ATOM 1534 C C . ASP A 1 188 ? -26.641 -6.498 17.928 1.00 87.06 188 ASP A C 1
ATOM 1536 O O . ASP A 1 188 ? -26.175 -5.884 18.890 1.00 87.06 188 ASP A O 1
ATOM 1540 N N . GLU A 1 189 ? -26.341 -7.779 17.726 1.00 85.12 189 GLU A N 1
ATOM 1541 C CA . GLU A 1 189 ? -25.402 -8.511 18.576 1.00 85.12 189 GLU A CA 1
ATOM 1542 C C . GLU A 1 189 ? -23.964 -7.982 18.397 1.00 85.12 189 GLU A C 1
ATOM 1544 O O . GLU A 1 189 ? -23.452 -7.824 17.284 1.00 85.12 189 GLU A O 1
ATOM 1549 N N . GLY A 1 190 ? -23.284 -7.704 19.508 1.00 82.44 190 GLY A N 1
ATOM 1550 C CA . GLY A 1 190 ? -21.965 -7.082 19.526 1.00 82.44 190 GLY A CA 1
ATOM 1551 C C . GLY A 1 190 ? -20.794 -8.006 19.207 1.00 82.44 190 GLY A C 1
ATOM 1552 O O . GLY A 1 190 ? -20.031 -8.323 20.110 1.00 82.44 190 GLY A O 1
ATOM 1553 N N . LYS A 1 191 ? -20.599 -8.392 17.941 1.00 81.38 191 LYS A N 1
ATOM 1554 C CA . LYS A 1 191 ? -19.574 -9.393 17.554 1.00 81.38 191 LYS A CA 1
ATOM 155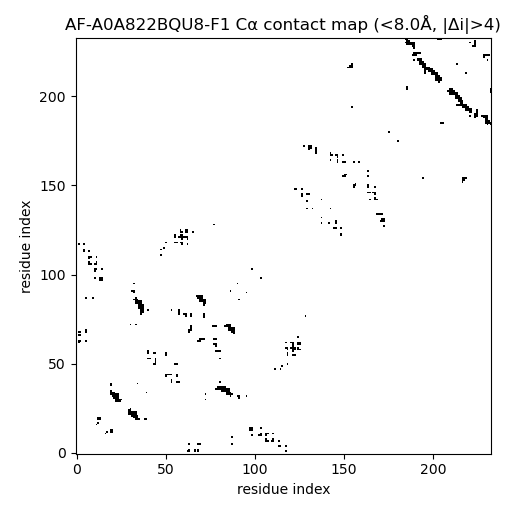5 C C . LYS A 1 191 ? -18.200 -8.849 17.158 1.00 81.38 191 LYS A C 1
ATOM 1557 O O . LYS A 1 191 ? -17.277 -9.636 16.966 1.00 81.38 191 LYS A O 1
ATOM 1562 N N . SER A 1 192 ? -18.050 -7.533 17.003 1.00 87.19 192 SER A N 1
ATOM 1563 C CA . SER A 1 192 ? -16.851 -6.950 16.373 1.00 87.19 192 SER A CA 1
ATOM 1564 C C . SER A 1 192 ? -16.427 -5.626 17.006 1.00 87.19 192 SER A C 1
ATOM 1566 O O . SER A 1 192 ? -17.271 -4.829 17.421 1.00 87.19 192 SER A O 1
ATOM 1568 N N . TRP A 1 193 ? -15.120 -5.384 17.032 1.00 90.50 193 TRP A N 1
ATOM 1569 C CA . TRP A 1 193 ? -14.491 -4.111 17.379 1.00 90.50 193 TRP A CA 1
ATOM 1570 C C . TRP A 1 193 ? -13.866 -3.545 16.108 1.00 90.50 193 TRP A C 1
ATOM 1572 O O . TRP A 1 193 ? -13.224 -4.294 15.372 1.00 90.50 193 TRP A O 1
ATOM 1582 N N . TYR A 1 194 ? -14.075 -2.258 15.845 1.00 92.62 194 TYR A N 1
ATOM 1583 C CA . TYR A 1 194 ? -13.617 -1.602 14.625 1.00 92.62 194 TYR A CA 1
ATOM 1584 C C . TYR A 1 194 ? -12.600 -0.516 14.947 1.00 92.62 194 TYR A C 1
ATOM 1586 O O . TYR A 1 194 ? -12.756 0.202 15.932 1.00 92.62 194 TYR A O 1
ATOM 1594 N N . ILE A 1 195 ? -11.600 -0.381 14.078 1.00 92.06 195 ILE A N 1
ATOM 1595 C CA . ILE A 1 195 ? -10.604 0.693 14.082 1.00 92.06 195 ILE A CA 1
ATOM 1596 C C . ILE A 1 195 ? -10.606 1.308 12.686 1.00 92.06 195 ILE A C 1
ATOM 1598 O O . ILE A 1 195 ? -10.572 0.584 11.687 1.00 92.06 195 ILE A O 1
ATOM 1602 N N . ILE A 1 196 ? -10.667 2.634 12.603 1.00 90.81 196 ILE A N 1
ATOM 1603 C CA . ILE A 1 196 ? -10.765 3.342 11.326 1.00 90.81 196 ILE A CA 1
ATOM 1604 C C . ILE A 1 196 ? -9.364 3.577 10.777 1.00 90.81 196 ILE A C 1
ATOM 1606 O O . ILE A 1 196 ? -8.625 4.417 11.278 1.00 90.81 196 ILE A O 1
ATOM 1610 N N . LEU A 1 197 ? -9.012 2.859 9.711 1.00 86.00 197 LEU A N 1
ATOM 1611 C CA . LEU A 1 197 ? -7.753 3.093 8.997 1.00 86.00 197 LEU A CA 1
ATOM 1612 C C . LEU A 1 197 ? -7.846 4.290 8.042 1.00 86.00 197 LEU A C 1
ATOM 1614 O O . LEU A 1 197 ? -6.885 5.033 7.896 1.00 86.00 197 LEU A O 1
ATOM 1618 N N . LYS A 1 198 ? -8.998 4.470 7.382 1.00 86.06 198 LYS A N 1
ATOM 1619 C CA . LYS A 1 198 ? -9.227 5.547 6.412 1.00 86.06 198 LYS A CA 1
ATOM 1620 C C . LYS A 1 198 ? -10.698 5.961 6.372 1.00 86.06 198 LYS A C 1
ATOM 1622 O O . LYS A 1 198 ? -11.575 5.097 6.350 1.00 86.06 198 LYS A O 1
ATOM 1627 N N . GLY A 1 199 ? -10.967 7.262 6.289 1.00 91.62 199 GLY A N 1
ATOM 1628 C CA . GLY A 1 199 ? -12.320 7.824 6.222 1.00 91.62 199 GLY A CA 1
ATOM 1629 C C . GLY A 1 199 ? -12.928 8.195 7.580 1.00 91.62 199 GLY A C 1
ATOM 1630 O O . GLY A 1 199 ? -12.224 8.524 8.530 1.00 91.62 199 GLY A O 1
ATOM 1631 N N . SER A 1 200 ? -14.260 8.214 7.649 1.00 94.94 200 SER A N 1
ATOM 1632 C CA . SER A 1 200 ? -15.005 8.555 8.863 1.00 94.94 200 SER A CA 1
ATOM 1633 C C . SER A 1 200 ? -16.354 7.846 8.917 1.00 94.94 200 SER A C 1
ATOM 1635 O O . SER A 1 200 ? -16.920 7.483 7.881 1.00 94.94 200 SER A O 1
ATOM 1637 N N . VAL A 1 201 ? -16.881 7.663 10.127 1.00 96.00 201 VAL A N 1
ATOM 1638 C CA . VAL A 1 201 ? -18.202 7.061 10.360 1.00 96.00 201 VAL A CA 1
ATOM 1639 C C . VAL A 1 201 ? -19.022 7.921 11.314 1.00 96.00 201 VAL A C 1
ATOM 1641 O O . VAL A 1 201 ? -18.484 8.577 12.202 1.00 96.00 201 VAL A O 1
ATOM 1644 N N . GLN A 1 202 ? -20.339 7.928 11.117 1.00 95.56 202 GLN A N 1
ATOM 1645 C CA . GLN A 1 202 ? -21.278 8.641 11.980 1.00 95.56 202 GLN A CA 1
ATOM 1646 C C . GLN A 1 202 ? -21.947 7.654 12.933 1.00 95.56 202 GLN A C 1
ATOM 1648 O O . GLN A 1 202 ? -22.494 6.644 12.492 1.00 95.56 202 GLN A O 1
ATOM 1653 N N . CYS A 1 203 ? -21.935 7.974 14.222 1.00 94.12 203 CYS A N 1
ATOM 1654 C CA . CYS A 1 203 ? -22.676 7.263 15.253 1.00 94.12 203 CYS A CA 1
ATOM 1655 C C . CYS A 1 203 ? -24.064 7.892 15.390 1.00 94.12 203 CYS A C 1
ATOM 1657 O O . CYS A 1 203 ? -24.177 9.081 15.703 1.00 94.12 203 CYS A O 1
ATOM 1659 N N . ILE A 1 204 ? -25.118 7.119 15.123 1.00 93.12 204 ILE A N 1
ATOM 1660 C CA . ILE A 1 204 ? -26.501 7.608 15.096 1.00 93.12 204 ILE A CA 1
ATOM 1661 C C . ILE A 1 204 ? -27.333 6.796 16.082 1.00 93.12 204 ILE A C 1
ATOM 1663 O O . ILE A 1 204 ? -27.488 5.590 15.921 1.00 93.12 204 ILE A O 1
ATOM 1667 N N . VAL A 1 205 ? -27.928 7.474 17.063 1.00 91.56 205 VAL A N 1
ATOM 1668 C CA . VAL A 1 205 ? -28.774 6.841 18.084 1.00 91.56 205 VAL A CA 1
ATOM 1669 C C . VAL A 1 205 ? -30.236 7.201 17.849 1.00 91.56 205 VAL A C 1
ATOM 1671 O O . VAL A 1 205 ? -30.578 8.372 17.629 1.00 91.56 205 VAL A O 1
ATOM 1674 N N . TYR A 1 206 ? -31.119 6.201 17.927 1.00 87.19 206 TYR A N 1
ATOM 1675 C CA . TYR A 1 206 ? -32.550 6.404 17.704 1.00 87.19 206 TYR A CA 1
ATOM 1676 C C . TYR A 1 206 ? -33.114 7.442 18.686 1.00 87.19 206 TYR A C 1
ATOM 1678 O O . TYR A 1 206 ? -32.887 7.378 19.894 1.00 87.19 206 TYR A O 1
ATOM 1686 N N . GLY A 1 207 ? -33.819 8.443 18.157 1.00 90.06 207 GLY A N 1
ATOM 1687 C CA . GLY A 1 207 ? -34.362 9.557 18.941 1.00 90.06 207 GLY A CA 1
ATOM 1688 C C . GLY A 1 207 ? -33.351 10.632 19.367 1.00 90.06 207 GLY A C 1
ATOM 1689 O O . GLY A 1 207 ? -33.775 11.647 19.912 1.00 90.06 207 GLY A O 1
ATOM 1690 N N . LYS A 1 208 ? -32.045 10.459 19.107 1.00 90.69 208 LYS A N 1
ATOM 1691 C CA . LYS A 1 208 ? -31.002 11.467 19.395 1.00 90.69 208 LYS A CA 1
ATOM 1692 C C . LYS A 1 208 ? -30.318 12.026 18.144 1.00 90.69 208 LYS A C 1
ATOM 1694 O O . LYS A 1 208 ? -29.763 13.116 18.206 1.00 90.69 208 LYS A O 1
ATOM 1699 N N . GLY A 1 209 ? -30.376 11.315 17.017 1.00 92.38 209 GLY A N 1
ATOM 1700 C CA . GLY A 1 209 ? -29.670 11.709 15.796 1.00 92.38 209 GLY A CA 1
ATOM 1701 C C . GLY A 1 209 ? -28.179 11.369 15.870 1.00 92.38 209 GLY A C 1
ATOM 1702 O O . GLY A 1 209 ? -27.805 10.389 16.513 1.00 92.38 209 GLY A O 1
ATOM 1703 N N . ILE A 1 210 ? -27.337 12.151 15.187 1.00 93.62 210 ILE A N 1
ATOM 1704 C CA . ILE A 1 210 ? -25.879 11.961 15.197 1.00 93.62 210 ILE A CA 1
ATOM 1705 C C . ILE A 1 210 ? -25.342 12.365 16.573 1.00 93.62 210 ILE A C 1
ATOM 1707 O O . ILE A 1 210 ? -25.461 13.526 16.961 1.00 93.62 210 ILE A O 1
ATOM 1711 N N . VAL A 1 211 ? -24.750 11.413 17.292 1.00 94.44 211 VAL A N 1
ATOM 1712 C CA . VAL A 1 211 ? -24.161 11.646 18.620 1.00 94.44 211 VAL A CA 1
ATOM 1713 C C . VAL A 1 211 ? -22.649 11.844 18.563 1.00 94.44 211 VAL A C 1
ATOM 1715 O O . VAL A 1 211 ? -22.104 12.548 19.405 1.00 94.44 211 VAL A O 1
ATOM 1718 N N . GLU A 1 212 ? -21.981 11.257 17.567 1.00 94.31 212 GLU A N 1
ATOM 1719 C CA . GLU A 1 212 ? -20.526 11.312 17.415 1.00 94.31 212 GLU A CA 1
ATOM 1720 C C . GLU A 1 212 ? -20.118 11.054 15.957 1.00 94.31 212 GLU A C 1
ATOM 1722 O O . GLU A 1 212 ? -20.850 10.411 15.196 1.00 94.31 212 GLU A O 1
ATOM 1727 N N . ILE A 1 213 ? -18.952 11.563 15.559 1.00 95.12 213 ILE A N 1
ATOM 1728 C CA . ILE A 1 213 ? -18.317 11.267 14.272 1.00 95.12 213 ILE A CA 1
ATOM 1729 C C . ILE A 1 213 ? -16.897 10.797 14.567 1.00 95.12 213 ILE A C 1
ATOM 1731 O O . ILE A 1 213 ? -16.112 11.550 15.136 1.00 95.12 213 ILE A O 1
ATOM 1735 N N . PHE A 1 214 ? -16.583 9.569 14.166 1.00 94.75 214 PHE A N 1
ATOM 1736 C CA . PHE A 1 214 ? -15.261 8.973 14.325 1.00 94.75 214 PHE A CA 1
ATOM 1737 C C . PHE A 1 214 ? -14.446 9.154 13.044 1.00 94.75 214 PHE A C 1
ATOM 1739 O O . PHE A 1 214 ? -14.984 9.047 11.934 1.00 94.75 214 PHE A O 1
ATOM 1746 N N . HIS A 1 215 ? -13.152 9.403 13.196 1.00 94.19 215 HIS A N 1
ATOM 1747 C CA . HIS A 1 215 ? -12.194 9.674 12.130 1.00 94.19 215 HIS A CA 1
ATOM 1748 C C . HIS A 1 215 ? -11.049 8.650 12.124 1.00 94.19 215 HIS A C 1
ATOM 1750 O O . HIS A 1 215 ? -11.005 7.719 12.922 1.00 94.19 215 HIS A O 1
ATOM 1756 N N . GLU A 1 216 ? -10.118 8.805 11.185 1.00 90.25 216 GLU A N 1
ATOM 1757 C CA . GLU A 1 216 ? -8.928 7.957 11.071 1.00 90.25 216 GLU A CA 1
ATOM 1758 C C . GLU A 1 216 ? -8.157 7.878 12.398 1.00 90.25 216 GLU A C 1
ATOM 1760 O O . GLU A 1 216 ? -7.821 8.894 13.006 1.00 90.25 216 GLU A O 1
ATOM 1765 N N . GLY A 1 217 ? -7.874 6.652 12.836 1.00 86.06 217 GLY A N 1
ATOM 1766 C CA . GLY A 1 217 ? -7.218 6.349 14.104 1.00 86.06 217 GLY A CA 1
ATOM 1767 C C . GLY A 1 217 ? -8.161 6.139 15.291 1.00 86.06 217 GLY A C 1
ATOM 1768 O O . GLY A 1 217 ? -7.695 5.613 16.304 1.00 86.06 217 GLY A O 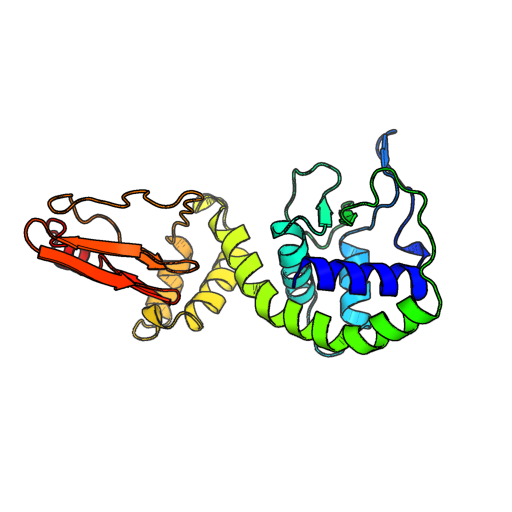1
ATOM 1769 N N . ASP A 1 218 ? -9.445 6.489 15.175 1.00 91.56 218 ASP A N 1
ATOM 1770 C CA . ASP A 1 218 ? -10.451 6.215 16.205 1.00 91.56 218 ASP A CA 1
ATOM 1771 C C . ASP A 1 218 ? -10.935 4.755 16.152 1.00 91.56 218 ASP A C 1
ATOM 1773 O O . ASP A 1 218 ? -10.804 4.055 15.139 1.00 91.56 218 ASP A O 1
ATOM 1777 N N . ASP A 1 219 ? -11.530 4.296 17.253 1.00 92.12 219 ASP A N 1
ATOM 1778 C CA . ASP A 1 219 ? -12.103 2.960 17.390 1.00 92.12 219 ASP A CA 1
ATOM 1779 C C . ASP A 1 219 ? -13.505 2.984 18.012 1.00 92.12 219 ASP A C 1
ATOM 1781 O O . ASP A 1 219 ? -13.848 3.874 18.788 1.00 92.12 219 ASP A O 1
ATOM 1785 N N . PHE A 1 220 ? -14.342 2.005 17.658 1.00 91.69 220 PHE A N 1
ATOM 1786 C CA . PHE A 1 220 ? -15.728 1.934 18.129 1.00 91.69 220 PHE A CA 1
ATOM 1787 C C . PHE A 1 220 ? -16.259 0.497 18.192 1.00 91.69 220 PHE A C 1
ATOM 1789 O O . PHE A 1 220 ? -15.729 -0.441 17.594 1.00 91.69 220 PHE A O 1
ATOM 1796 N N . GLY A 1 221 ? -17.337 0.299 18.957 1.00 87.31 221 GLY A N 1
ATOM 1797 C CA . GLY A 1 221 ? -17.971 -1.014 19.120 1.00 87.31 221 GLY A CA 1
ATOM 1798 C C . GLY A 1 221 ? -17.285 -1.949 20.129 1.00 87.31 221 GLY A C 1
ATOM 1799 O O . GLY A 1 221 ? -17.667 -3.112 20.239 1.00 87.31 221 GLY A O 1
ATOM 1800 N N . LYS A 1 222 ? -16.309 -1.460 20.905 1.00 83.38 222 LYS A N 1
ATOM 1801 C CA . LYS A 1 222 ? -15.600 -2.249 21.930 1.00 83.38 222 LYS A CA 1
ATOM 1802 C C . LYS A 1 222 ? -16.505 -2.718 23.079 1.00 83.38 222 LYS A C 1
ATOM 1804 O O . LYS A 1 222 ? -16.365 -3.836 23.563 1.00 83.38 222 LYS A O 1
ATOM 1809 N N . LEU A 1 223 ? -17.448 -1.877 23.514 1.00 76.56 223 LEU A N 1
ATOM 1810 C CA . LEU A 1 223 ? -18.262 -2.114 24.718 1.00 76.56 223 LEU A CA 1
ATOM 1811 C C . LEU A 1 223 ? -19.117 -3.382 24.637 1.00 76.56 223 LEU A C 1
ATOM 1813 O O . LEU A 1 223 ? -19.214 -4.131 25.605 1.00 76.56 223 LEU A O 1
ATOM 1817 N N . SER A 1 224 ? -19.711 -3.643 23.475 1.00 73.88 224 SER A N 1
ATOM 1818 C CA . SER A 1 224 ? -20.614 -4.778 23.295 1.00 73.88 224 SER A CA 1
ATOM 1819 C C . SER A 1 224 ? -19.884 -6.127 23.296 1.00 73.88 224 SER A C 1
ATOM 1821 O O . SER A 1 224 ? -20.481 -7.132 23.661 1.00 73.88 224 SER A O 1
ATOM 1823 N N . LEU A 1 225 ? -18.588 -6.139 22.956 1.00 71.94 225 LEU A N 1
ATOM 1824 C CA . LEU A 1 225 ? -17.733 -7.325 23.061 1.00 71.94 225 LEU A CA 1
ATOM 1825 C C . LEU A 1 225 ? -17.355 -7.645 24.508 1.00 71.94 225 LEU A C 1
ATOM 1827 O O . LEU A 1 225 ? -17.382 -8.803 24.907 1.00 71.94 225 LEU A O 1
ATOM 1831 N N . VAL A 1 226 ? -17.015 -6.624 25.300 1.00 71.69 226 VAL A N 1
ATOM 1832 C CA . VAL A 1 226 ? -16.631 -6.803 26.713 1.00 71.69 226 VAL A CA 1
ATOM 1833 C C . VAL A 1 226 ? -17.827 -7.258 27.548 1.00 71.69 226 VAL A C 1
ATOM 1835 O O . VAL A 1 226 ? -17.692 -8.127 28.404 1.00 71.69 226 VAL A O 1
ATOM 1838 N N . ASN A 1 227 ? -19.006 -6.700 27.268 1.00 70.62 227 ASN A N 1
ATOM 1839 C CA . ASN A 1 227 ? -20.217 -6.958 28.045 1.00 70.62 227 ASN A CA 1
ATOM 1840 C C . ASN A 1 227 ? -21.081 -8.095 27.482 1.00 70.62 227 ASN A C 1
ATOM 1842 O O . ASN A 1 227 ? -22.132 -8.383 28.051 1.00 70.62 227 ASN A O 1
ATOM 1846 N N . ASN A 1 228 ? -20.670 -8.708 26.364 1.00 70.12 228 ASN A N 1
ATOM 1847 C CA . ASN A 1 228 ? -21.440 -9.713 25.627 1.00 70.12 228 ASN A CA 1
ATOM 1848 C C . ASN A 1 228 ? -22.901 -9.264 25.395 1.00 70.12 228 ASN A C 1
ATOM 1850 O O . ASN A 1 228 ? -23.860 -9.998 25.636 1.00 70.12 228 ASN A O 1
ATOM 1854 N N . SER A 1 229 ? -23.057 -7.994 25.006 1.00 74.44 229 SER A N 1
ATOM 1855 C CA . SER A 1 229 ? -24.332 -7.274 24.965 1.00 74.44 229 SER A CA 1
ATOM 1856 C C . SER A 1 229 ? -24.684 -6.809 23.549 1.00 74.44 229 SER A C 1
ATOM 1858 O O . SER A 1 229 ? -23.870 -6.865 22.626 1.00 74.44 229 SER A O 1
ATOM 1860 N N . GLN A 1 230 ? -25.901 -6.294 23.373 1.00 78.25 230 GLN A N 1
ATOM 1861 C CA . GLN A 1 230 ? -26.301 -5.634 22.128 1.00 78.25 230 GLN A CA 1
ATOM 1862 C C . GLN A 1 230 ? -25.560 -4.301 21.918 1.00 78.25 230 GLN A C 1
ATOM 1864 O O . GLN A 1 230 ? -25.043 -3.700 22.869 1.00 78.25 230 GLN A O 1
ATOM 1869 N N . ARG A 1 231 ? -25.517 -3.832 20.667 1.00 81.50 231 ARG A N 1
ATOM 1870 C CA . ARG A 1 231 ? -25.002 -2.512 20.278 1.00 81.50 231 ARG A CA 1
ATOM 1871 C C . ARG A 1 231 ? -25.872 -1.413 20.886 1.00 81.50 231 ARG A C 1
ATOM 1873 O O . ARG A 1 231 ? -27.071 -1.347 20.626 1.00 81.50 231 ARG A O 1
ATOM 1880 N N . ILE A 1 232 ? -25.256 -0.556 21.694 1.00 72.81 232 ILE A N 1
ATOM 1881 C CA . ILE A 1 232 ? -25.934 0.536 22.410 1.00 72.81 232 ILE A CA 1
ATOM 1882 C C . ILE A 1 232 ? -26.027 1.830 21.593 1.00 72.81 232 ILE A C 1
ATOM 1884 O O . ILE A 1 232 ? -26.898 2.655 21.869 1.00 72.81 232 ILE A O 1
ATOM 1888 N N . ALA A 1 233 ? -25.138 1.985 20.613 1.00 56.44 233 ALA A N 1
ATOM 1889 C CA . ALA A 1 233 ? -25.020 3.092 19.678 1.00 56.44 233 ALA A CA 1
ATOM 1890 C C . ALA A 1 233 ? -24.239 2.606 18.452 1.00 56.44 233 ALA A C 1
ATOM 1892 O O . ALA A 1 233 ? -23.400 1.687 18.645 1.00 56.44 233 ALA A O 1
#

Nearest PDB structures (foldseek):
  4f7z-assembly1_A  TM=9.791E-01  e=1.924E-25  Mus musculus
  2byv-assembly1_E  TM=9.814E-01  e=2.031E-25  Mus musculus
  1o7f-assembly1_A  TM=9.352E-01  e=1.357E-24  Mus musculus
  6h7e-assembly2_B  TM=8.593E-01  e=7.181E-21  Homo sapiens
  6h7e-assembly1_A  TM=8.723E-01  e=1.454E-20  Homo sapiens

Mean predicted aligned error: 5.88 Å

Secondary structure (DSSP, 8-state):
-HHHHHHHHHHHHHHH-GGGSEEEEETTEEEEEEEEHHHHHHHHHHH-TT---HHHHHHHHHHHHHTTSEEETTS-----SSS-EEEETT-SSS--PPPPHHHHHHHHHHHHHHHHHHHHHHHHHHHHHHHTS-GGG--HHHHHHHHHHHHH-GGGTTS-HHHHHHHHHH-------STT-----TTSB----EE-SSS-EEEEETTTEEEEEE-TT-EE-HHHHHTT-B---

Sequence (233 aa):
RIQHAAYVLRTCILSKAPQMIRDRKYHLKMHRSCLVGSEMVDWLIHQSPIVHSRSQAVDMWQALLEEGAISHVSQEHYFKDKYLFYRFSGDEDRTLIRPSDIEQNECEQQLTDVILTLAQVGPDAMLRMILRKPRHERTIDDLDIIYDELLHVKALSHLSSLVKRELSGVLIFEAHPFKGKVLFTQGDEGKSWYIILKGSVQCIVYGKGIVEIFHEGDDFGKLSLVNNSQRIA